Protein AF-A0A661ZH47-F1 (afdb_monomer_lite)

Sequence (192 aa):
RLIQTELVRGNHRVAEKYVDLLGSALFHKKKAKYYAPFLDDREAILNDPELGPRMKIHLKQDFFAEGMDLEINLRSLLANNPSNLPAYEYLMALLLLEKEVDKIAAALPGYLEANKGMLPSLLDESILVYKITHREEDTSEFNVSPASLKRFDAYTGILRQYRDQNEAARVLYPTYGSSFWFYLNFVSIPNL

pLDDT: mean 86.6, std 12.05, range [39.44, 97.75]

Structure (mmCIF, N/CA/C/O backbone):
data_AF-A0A661ZH47-F1
#
_entry.id   AF-A0A661ZH47-F1
#
loop_
_atom_site.group_PDB
_atom_site.id
_atom_site.type_symbol
_atom_site.label_atom_id
_atom_site.label_alt_id
_atom_site.label_comp_id
_atom_site.label_asym_id
_atom_site.label_entity_id
_atom_site.label_seq_id
_atom_site.pdbx_PDB_ins_code
_atom_site.Cartn_x
_atom_site.Cartn_y
_atom_site.Cartn_z
_atom_site.occupancy
_atom_site.B_iso_or_equiv
_atom_site.auth_seq_id
_atom_site.auth_comp_id
_atom_site.auth_asym_id
_atom_site.auth_atom_id
_atom_site.pdbx_PDB_model_num
ATOM 1 N N . ARG A 1 1 ? -4.440 3.262 30.496 1.00 67.62 1 ARG A N 1
ATOM 2 C CA . ARG A 1 1 ? -4.580 2.268 29.413 1.00 67.62 1 ARG A CA 1
ATOM 3 C C . ARG A 1 1 ? -5.695 1.271 29.721 1.00 67.62 1 ARG A C 1
ATOM 5 O O . ARG A 1 1 ? -6.616 1.252 28.936 1.00 67.62 1 ARG A O 1
ATOM 12 N N . LEU A 1 2 ? -5.718 0.588 30.877 1.00 79.56 2 LEU A N 1
ATOM 13 C CA . LEU A 1 2 ? -6.813 -0.338 31.254 1.00 79.56 2 LEU A CA 1
ATOM 14 C C . LEU A 1 2 ? -8.236 0.241 31.109 1.00 79.56 2 LEU A C 1
ATOM 16 O O . LEU A 1 2 ? -9.020 -0.335 30.372 1.00 79.56 2 LEU A O 1
ATOM 20 N N . ILE A 1 3 ? -8.543 1.413 31.693 1.00 81.25 3 ILE A N 1
ATOM 21 C CA . ILE A 1 3 ? -9.868 2.053 31.509 1.00 81.25 3 ILE A CA 1
ATOM 22 C C . ILE A 1 3 ? -10.203 2.240 30.023 1.00 81.25 3 ILE A C 1
ATOM 24 O O . ILE A 1 3 ? -11.287 1.887 29.591 1.00 81.25 3 ILE A O 1
ATOM 28 N N . GLN A 1 4 ? -9.261 2.766 29.236 1.00 79.75 4 GLN A N 1
ATOM 29 C CA . GLN A 1 4 ? -9.461 3.024 27.807 1.00 79.75 4 GLN A CA 1
ATOM 30 C C . GLN A 1 4 ? -9.761 1.730 27.041 1.00 79.75 4 GLN A C 1
ATOM 32 O O . GLN A 1 4 ? -10.653 1.714 26.206 1.00 79.75 4 GLN A O 1
ATOM 37 N N . THR A 1 5 ? -9.029 0.650 27.329 1.00 80.38 5 THR A N 1
ATOM 38 C CA . THR A 1 5 ? -9.239 -0.661 26.707 1.00 80.38 5 THR A CA 1
ATOM 39 C C . THR A 1 5 ? -10.616 -1.223 27.050 1.00 80.38 5 THR A C 1
ATOM 41 O O . THR A 1 5 ? -11.322 -1.662 26.149 1.00 80.38 5 THR A O 1
ATOM 44 N N . GLU A 1 6 ? -11.019 -1.177 28.322 1.00 82.31 6 GLU A N 1
ATOM 45 C CA . GLU A 1 6 ? -12.319 -1.701 28.760 1.00 82.31 6 GLU A CA 1
ATOM 46 C C . GLU A 1 6 ? -13.489 -0.853 28.246 1.00 82.31 6 GLU A C 1
ATOM 48 O O . GLU A 1 6 ? -14.492 -1.414 27.819 1.00 82.31 6 GLU A O 1
ATOM 53 N N . LEU A 1 7 ? -13.343 0.477 28.199 1.00 81.69 7 LEU A N 1
ATOM 54 C CA . LEU A 1 7 ? -14.316 1.367 27.556 1.00 81.69 7 LEU A CA 1
ATOM 55 C C . LEU A 1 7 ? -14.451 1.050 26.062 1.00 81.69 7 LEU A C 1
ATOM 57 O O . LEU A 1 7 ? -15.567 0.943 25.563 1.00 81.69 7 LEU A O 1
ATOM 61 N N . VAL A 1 8 ? -13.330 0.844 25.357 1.00 76.94 8 VAL A N 1
ATOM 62 C CA . VAL A 1 8 ? -13.353 0.513 23.923 1.00 76.94 8 VAL A CA 1
ATOM 63 C C . VAL A 1 8 ? -13.968 -0.867 23.660 1.00 76.94 8 VAL A C 1
ATOM 65 O O . VAL A 1 8 ? -14.664 -1.059 22.668 1.00 76.94 8 VAL A O 1
ATOM 68 N N . ARG A 1 9 ? -13.761 -1.818 24.576 1.00 73.94 9 ARG A N 1
ATOM 69 C CA . ARG A 1 9 ? -14.364 -3.160 24.542 1.00 73.94 9 ARG A CA 1
ATOM 70 C C . ARG A 1 9 ? -15.833 -3.195 24.980 1.00 73.94 9 ARG A C 1
ATOM 72 O O . ARG A 1 9 ? -16.448 -4.253 24.917 1.00 73.94 9 ARG A O 1
ATOM 79 N N . GLY A 1 10 ? -16.401 -2.080 25.448 1.00 74.56 10 GLY A N 1
ATOM 80 C CA . GLY A 1 10 ? -17.766 -2.035 25.989 1.00 74.56 10 GLY A CA 1
ATOM 81 C C . GLY A 1 10 ? -17.924 -2.702 27.363 1.00 74.56 10 GLY A C 1
ATOM 82 O O . GLY A 1 10 ? -19.040 -2.927 27.828 1.00 74.56 10 GLY A O 1
ATOM 83 N N . ASN A 1 11 ? -16.824 -2.998 28.057 1.00 81.31 11 ASN A N 1
ATOM 84 C CA . ASN A 1 11 ? -16.812 -3.590 29.393 1.00 81.31 11 ASN A CA 1
ATOM 85 C C . ASN A 1 11 ? -16.981 -2.511 30.478 1.00 81.31 11 ASN A C 1
ATOM 87 O O . ASN A 1 11 ? -16.141 -2.352 31.370 1.00 81.31 11 ASN A O 1
ATOM 91 N N . HIS A 1 12 ? -18.095 -1.775 30.423 1.00 81.44 12 HIS A N 1
ATOM 92 C CA . HIS A 1 12 ? -18.372 -0.614 31.282 1.00 81.44 12 HIS A CA 1
ATOM 93 C C . HIS A 1 12 ? -18.218 -0.921 32.779 1.00 81.44 12 HIS A C 1
ATOM 95 O O . HIS A 1 12 ? -17.581 -0.167 33.506 1.00 81.44 12 HIS A O 1
ATOM 101 N N . ARG A 1 13 ? -18.666 -2.101 33.225 1.00 81.44 13 ARG A N 1
ATOM 102 C CA . ARG A 1 13 ? -18.556 -2.539 34.629 1.00 81.44 13 ARG A CA 1
ATOM 103 C C . ARG A 1 13 ? -17.110 -2.719 35.111 1.00 81.44 13 ARG A C 1
ATOM 105 O O . ARG A 1 13 ? -16.819 -2.583 36.297 1.00 81.44 13 ARG A O 1
ATOM 112 N N . VAL A 1 14 ? -16.196 -3.097 34.218 1.00 81.69 14 VAL A N 1
ATOM 113 C CA . VAL A 1 14 ? -14.769 -3.241 34.553 1.00 81.69 14 VAL A CA 1
ATOM 114 C C . VAL A 1 14 ? -14.089 -1.873 34.499 1.00 81.69 14 VAL A C 1
ATOM 116 O O . VAL A 1 14 ? -13.291 -1.550 35.379 1.00 81.69 14 VAL A O 1
ATOM 119 N N . ALA A 1 15 ? -14.455 -1.041 33.520 1.00 84.31 15 ALA A N 1
ATOM 120 C CA . ALA A 1 15 ? -14.000 0.341 33.431 1.00 84.31 15 ALA A CA 1
ATOM 121 C C . ALA A 1 15 ? -14.381 1.158 34.681 1.00 84.31 15 ALA A C 1
ATOM 123 O O . ALA A 1 15 ? -13.520 1.850 35.221 1.00 84.31 15 ALA A O 1
ATOM 124 N N . GLU A 1 16 ? -15.612 1.015 35.181 1.00 85.94 16 GLU A N 1
ATOM 125 C CA . GLU A 1 16 ? -16.128 1.683 36.385 1.00 85.94 16 GLU A CA 1
ATOM 126 C C . GLU A 1 16 ? -15.257 1.378 37.608 1.00 85.94 16 GLU A C 1
ATOM 128 O O . GLU A 1 16 ? -14.718 2.290 38.233 1.00 85.94 16 GLU A O 1
ATOM 133 N N . LYS A 1 17 ? -14.968 0.094 37.861 1.00 85.06 17 LYS A N 1
ATOM 134 C CA . LYS A 1 17 ? -14.069 -0.322 38.951 1.00 85.06 17 LYS A CA 1
ATOM 135 C C . LYS A 1 17 ? -12.702 0.356 38.885 1.00 85.06 17 LYS A C 1
ATOM 137 O O . LYS A 1 17 ? -12.132 0.713 39.916 1.00 85.06 17 LYS A O 1
ATOM 142 N N . TYR A 1 18 ? -12.148 0.513 37.684 1.00 84.06 18 TYR A N 1
ATOM 143 C CA . TYR A 1 18 ? -10.863 1.184 37.512 1.00 84.06 18 TYR A CA 1
ATOM 144 C C . TYR A 1 18 ? -10.966 2.701 37.687 1.00 84.06 18 TYR A C 1
ATOM 146 O O . TYR A 1 18 ? -10.035 3.301 38.229 1.00 84.06 18 TYR A O 1
ATOM 154 N N . VAL A 1 19 ? -12.066 3.321 37.254 1.00 84.88 19 VAL A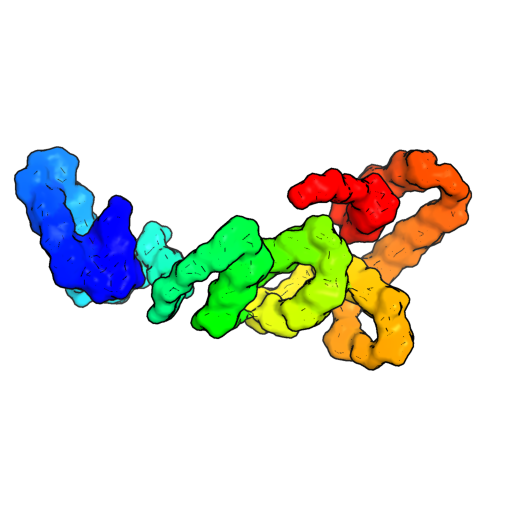 N 1
ATOM 155 C CA . VAL A 1 19 ? -12.338 4.748 37.477 1.00 84.88 19 VAL A CA 1
ATOM 156 C C . VAL A 1 19 ? -12.455 5.041 38.973 1.00 84.88 19 VAL A C 1
ATOM 158 O O . VAL A 1 19 ? -11.782 5.956 39.451 1.00 84.88 19 VAL A O 1
ATOM 161 N N . ASP A 1 20 ? -13.183 4.219 39.725 1.00 85.62 20 ASP A N 1
ATOM 162 C CA . ASP A 1 20 ? -13.343 4.357 41.178 1.00 85.62 20 ASP A CA 1
ATOM 163 C C . ASP A 1 20 ? -12.019 4.176 41.927 1.00 85.62 20 ASP A C 1
ATOM 165 O O . ASP A 1 20 ? -11.639 4.987 42.784 1.00 85.62 20 ASP A O 1
ATOM 169 N N . LEU A 1 21 ? -11.246 3.153 41.552 1.00 84.31 21 LEU A N 1
ATOM 170 C CA . LEU A 1 21 ? -9.921 2.914 42.120 1.00 84.31 21 LEU A CA 1
ATOM 171 C C . LEU A 1 21 ? -8.977 4.102 41.857 1.00 84.31 21 LEU A C 1
ATOM 173 O O . LEU A 1 21 ? -8.247 4.535 42.747 1.00 84.31 21 LEU A O 1
ATOM 177 N N . LEU A 1 22 ? -9.017 4.691 40.660 1.00 79.88 22 LEU A N 1
ATOM 178 C CA . LEU A 1 22 ? -8.224 5.880 40.329 1.00 79.88 22 LEU A CA 1
ATOM 179 C C . LEU A 1 22 ? -8.756 7.160 40.992 1.00 79.88 22 LEU A C 1
ATOM 181 O O . LEU A 1 22 ? -7.973 8.075 41.256 1.00 79.88 22 LEU A O 1
ATOM 185 N N . GLY A 1 23 ? -10.055 7.231 41.284 1.00 77.56 23 GLY A N 1
ATOM 186 C CA . GLY A 1 23 ? -10.692 8.332 42.008 1.00 77.56 23 GLY A CA 1
ATOM 187 C C . GLY A 1 23 ? -10.324 8.367 43.494 1.00 77.56 23 GLY A C 1
ATOM 188 O O . GLY A 1 23 ? -10.191 9.448 44.076 1.00 77.56 23 GLY A O 1
ATOM 189 N N . SER A 1 24 ? -10.088 7.199 44.096 1.00 79.12 24 SER A N 1
ATOM 190 C CA . SER A 1 24 ? -9.615 7.081 45.484 1.00 79.12 24 SER A CA 1
ATOM 191 C C . SER A 1 24 ? -8.119 7.395 45.649 1.00 79.12 24 SER A C 1
ATOM 193 O O . SER A 1 24 ? -7.694 7.829 46.720 1.00 79.12 24 SER A O 1
ATOM 195 N N . ALA A 1 25 ? -7.319 7.293 44.581 1.00 79.12 25 ALA A N 1
ATOM 196 C CA . ALA A 1 25 ? -5.901 7.650 44.590 1.00 79.12 25 ALA A CA 1
ATOM 197 C C . ALA A 1 25 ? -5.666 9.173 44.452 1.00 79.12 25 ALA A C 1
ATOM 199 O O . ALA A 1 25 ? -6.057 9.804 43.466 1.00 79.12 25 ALA A O 1
ATOM 200 N N . LEU A 1 26 ? -4.948 9.772 45.414 1.00 70.69 26 LEU A N 1
ATOM 201 C CA . LEU A 1 26 ? -4.679 11.222 45.511 1.00 70.69 26 LEU A CA 1
ATOM 202 C C . LEU A 1 26 ? -4.157 11.864 44.211 1.00 70.69 26 LEU A C 1
ATOM 204 O O . LEU A 1 26 ? -4.587 12.960 43.855 1.00 70.69 26 LEU A O 1
ATOM 208 N N . PHE A 1 27 ? -3.286 11.173 43.472 1.00 75.19 27 PHE A N 1
ATOM 209 C CA . PHE A 1 27 ? -2.617 11.708 42.278 1.00 75.19 27 PHE A CA 1
ATOM 210 C C . PHE A 1 27 ? -3.348 11.424 40.955 1.00 75.19 27 PHE A C 1
ATOM 212 O O . PHE A 1 27 ? -2.911 11.878 39.895 1.00 75.19 27 PHE A O 1
ATOM 219 N N . HIS A 1 28 ? -4.462 10.686 40.979 1.00 74.25 28 HIS A N 1
ATOM 220 C CA . HIS A 1 28 ? -5.129 10.211 39.761 1.00 74.25 28 HIS A CA 1
ATOM 221 C C . HIS A 1 28 ? -6.584 10.660 39.601 1.00 74.25 28 HIS A C 1
ATOM 223 O O . HIS A 1 28 ? -7.192 10.403 38.559 1.00 74.25 28 HIS A O 1
ATOM 229 N N . LYS A 1 29 ? -7.092 11.466 40.540 1.00 80.50 29 LYS A N 1
ATOM 230 C CA . LYS A 1 29 ? -8.439 12.060 40.498 1.00 80.50 29 LYS A CA 1
ATOM 231 C C . LYS A 1 29 ? -8.766 12.778 39.187 1.00 80.50 29 LYS A C 1
ATOM 233 O O . LYS A 1 29 ? -9.894 12.698 38.716 1.00 80.50 29 LYS A O 1
ATOM 238 N N . LYS A 1 30 ? -7.790 13.459 38.569 1.00 82.31 30 LYS A N 1
ATOM 239 C CA . LYS A 1 30 ? -7.982 14.130 37.267 1.00 82.31 30 LYS A CA 1
ATOM 240 C C . LYS A 1 30 ? -8.285 13.136 36.141 1.00 82.31 30 LYS A C 1
ATOM 242 O O . LYS A 1 30 ? -9.167 13.397 35.335 1.00 82.31 30 LYS A O 1
ATOM 247 N N . LYS A 1 31 ? -7.589 11.993 36.110 1.00 80.56 31 LYS A N 1
ATOM 248 C CA . LYS A 1 31 ? -7.838 10.935 35.120 1.00 80.56 31 LYS A CA 1
ATOM 249 C C . LYS A 1 31 ? -9.181 10.258 35.370 1.00 80.56 31 LYS A C 1
ATOM 251 O O . LYS A 1 31 ? -9.924 10.072 34.421 1.00 80.56 31 LYS A O 1
ATOM 256 N N . ALA A 1 32 ? -9.520 9.957 36.625 1.00 82.62 32 ALA A N 1
ATOM 257 C CA . ALA A 1 32 ? -10.830 9.397 36.962 1.00 82.62 32 ALA A CA 1
ATOM 258 C C . ALA A 1 32 ? -11.977 10.321 36.514 1.00 82.62 32 ALA A C 1
ATOM 260 O O . ALA A 1 32 ? -12.885 9.875 35.823 1.00 82.62 32 ALA A O 1
ATOM 261 N N . LYS A 1 33 ? -11.876 11.628 36.798 1.00 84.19 33 LYS A N 1
ATOM 262 C CA . LYS A 1 33 ? -12.860 12.626 36.342 1.00 84.19 33 LYS A CA 1
ATOM 263 C C . LYS A 1 33 ? -12.979 12.726 34.823 1.00 84.19 33 LYS A C 1
ATOM 265 O O . LYS A 1 33 ? -14.066 12.990 34.335 1.00 84.19 33 LYS A O 1
ATOM 270 N N . TYR A 1 34 ? -11.878 12.543 34.099 1.00 86.19 34 TYR A N 1
ATOM 271 C CA . TYR A 1 34 ? -11.890 12.560 32.639 1.00 86.19 34 TYR A CA 1
ATOM 272 C C . TYR A 1 34 ? -12.626 11.349 32.051 1.00 86.19 34 TYR A C 1
ATOM 274 O O . TYR A 1 34 ? -13.375 11.519 31.102 1.00 86.19 34 TYR A O 1
ATOM 282 N N . TYR A 1 35 ? -12.455 10.149 32.622 1.00 85.56 35 TYR A N 1
ATOM 283 C CA . TYR A 1 35 ? -13.088 8.931 32.096 1.00 85.56 35 TYR A CA 1
ATOM 284 C C . TYR A 1 35 ? -14.498 8.655 32.635 1.00 85.56 35 TYR A C 1
ATOM 286 O O . TYR A 1 35 ? -15.218 7.875 32.024 1.00 85.56 35 TYR A O 1
ATOM 294 N N . ALA A 1 36 ? -14.901 9.264 33.753 1.00 84.50 36 ALA A N 1
ATOM 295 C CA . ALA A 1 36 ? -16.212 9.028 34.360 1.00 84.50 36 ALA A CA 1
ATOM 296 C C . ALA A 1 36 ? -17.408 9.277 33.412 1.00 84.50 36 ALA A C 1
ATOM 298 O O . ALA A 1 36 ? -18.284 8.420 33.371 1.00 84.50 36 ALA A O 1
ATOM 299 N N . PRO A 1 37 ? -17.445 10.353 32.593 1.00 85.69 37 PRO A N 1
ATOM 300 C CA . PRO A 1 37 ? -18.554 10.581 31.659 1.00 85.69 37 PRO A CA 1
ATOM 301 C C . PRO A 1 37 ? -18.711 9.467 30.617 1.00 85.69 37 PRO A C 1
ATOM 303 O O . PRO A 1 37 ? -19.808 9.201 30.148 1.00 85.69 37 PRO A O 1
ATOM 306 N N . PHE A 1 38 ? -17.618 8.786 30.272 1.00 86.06 38 PHE A N 1
ATOM 307 C CA . PHE A 1 38 ? -17.610 7.726 29.266 1.00 86.06 38 PHE A CA 1
ATOM 308 C C . PHE A 1 38 ? -18.198 6.401 29.764 1.00 86.06 38 PHE A C 1
ATOM 310 O O . PHE A 1 38 ? -18.432 5.502 28.961 1.00 86.06 38 PHE A O 1
ATOM 317 N N . LEU A 1 39 ? -18.400 6.239 31.075 1.00 83.00 39 LEU A N 1
ATOM 318 C CA . LEU A 1 39 ? -18.967 5.006 31.626 1.00 83.00 39 LEU A CA 1
ATOM 319 C C . LEU A 1 39 ? -20.418 4.810 31.185 1.00 83.00 39 LEU A C 1
ATOM 321 O O . LEU A 1 39 ? -20.782 3.686 30.844 1.00 83.00 39 LEU A O 1
ATOM 325 N N . ASP A 1 40 ? -21.174 5.905 31.109 1.00 81.44 40 ASP A N 1
ATOM 326 C CA . ASP A 1 40 ? -22.615 5.895 30.844 1.00 81.44 40 ASP A CA 1
ATOM 327 C C . ASP A 1 40 ? -22.984 6.500 29.481 1.00 81.44 40 ASP A C 1
ATOM 329 O O . ASP A 1 40 ? -24.092 6.287 28.989 1.00 81.44 40 ASP A O 1
ATOM 333 N N . ASP A 1 41 ? -22.061 7.232 28.846 1.00 82.12 41 ASP A N 1
ATOM 334 C CA . ASP A 1 41 ? -22.302 7.930 27.585 1.00 82.12 41 ASP A CA 1
ATOM 335 C C . ASP A 1 41 ? -21.359 7.452 26.469 1.00 82.12 41 ASP A C 1
ATOM 337 O O . ASP A 1 41 ? -20.180 7.815 26.371 1.00 82.12 41 ASP A O 1
ATOM 341 N N . ARG A 1 42 ? -21.917 6.632 25.573 1.00 76.94 42 ARG A N 1
ATOM 342 C CA . ARG A 1 42 ? -21.218 6.139 24.381 1.00 76.94 42 ARG A CA 1
ATOM 343 C C . ARG A 1 42 ? -20.973 7.239 23.347 1.00 76.94 42 ARG A C 1
ATOM 345 O O . ARG A 1 42 ? -19.996 7.160 22.602 1.00 76.94 42 ARG A O 1
ATOM 352 N N . GLU A 1 43 ? -21.834 8.246 23.283 1.00 81.50 43 GLU A N 1
ATOM 353 C CA . GLU A 1 43 ? -21.686 9.376 22.369 1.00 81.50 43 GLU A CA 1
ATOM 354 C C . GLU A 1 43 ? -20.515 10.266 22.806 1.00 81.50 43 GLU A C 1
ATOM 356 O O . GLU A 1 43 ? -19.698 10.671 21.975 1.00 81.50 43 GLU A O 1
ATOM 361 N N . ALA A 1 44 ? -20.335 10.449 24.117 1.00 83.12 44 ALA A N 1
ATOM 362 C CA . ALA A 1 44 ? -19.156 11.107 24.676 1.00 83.12 44 ALA A CA 1
ATOM 363 C C . ALA A 1 44 ? -17.844 10.387 24.308 1.00 83.12 44 ALA A C 1
ATOM 365 O O . ALA A 1 44 ? -16.861 11.053 23.990 1.00 83.12 44 ALA A O 1
ATOM 366 N N . ILE A 1 45 ? -17.823 9.044 24.277 1.00 82.69 45 ILE A N 1
ATOM 367 C CA . ILE A 1 45 ? -16.649 8.276 23.813 1.00 82.69 45 ILE A CA 1
ATOM 368 C C . ILE A 1 45 ? -16.378 8.526 22.327 1.00 82.69 45 ILE A C 1
ATOM 370 O O . ILE A 1 45 ? -15.229 8.708 21.931 1.00 82.69 45 ILE A O 1
ATOM 374 N N . LEU A 1 46 ? -17.416 8.503 21.486 1.00 81.62 46 LEU A N 1
ATOM 375 C CA . LEU A 1 46 ? -17.267 8.666 20.035 1.00 81.62 46 LEU A CA 1
ATOM 376 C C . LEU A 1 46 ? -16.747 10.054 19.644 1.00 81.62 46 LEU A C 1
ATOM 378 O O . LEU A 1 46 ? -16.035 10.169 18.643 1.00 81.62 46 LEU A O 1
ATOM 382 N N . ASN A 1 47 ? -17.087 11.071 20.436 1.00 84.06 47 ASN A N 1
ATOM 383 C CA . ASN A 1 47 ? -16.646 12.451 20.254 1.00 84.06 47 ASN A CA 1
ATOM 384 C C . ASN A 1 47 ? -15.290 12.753 20.915 1.00 84.06 47 ASN A C 1
ATOM 386 O O . ASN A 1 47 ? -14.725 13.824 20.689 1.00 84.06 47 ASN A O 1
ATOM 390 N N . ASP A 1 48 ? -14.746 11.826 21.708 1.00 87.50 48 ASP A N 1
ATOM 391 C CA . ASP A 1 48 ? -13.440 11.996 22.332 1.00 87.50 48 ASP A CA 1
ATOM 392 C C . ASP A 1 48 ? -12.305 11.858 21.293 1.00 87.50 48 ASP A C 1
ATOM 394 O O . ASP A 1 48 ? -12.275 10.886 20.529 1.00 87.50 48 ASP A O 1
ATOM 398 N N . 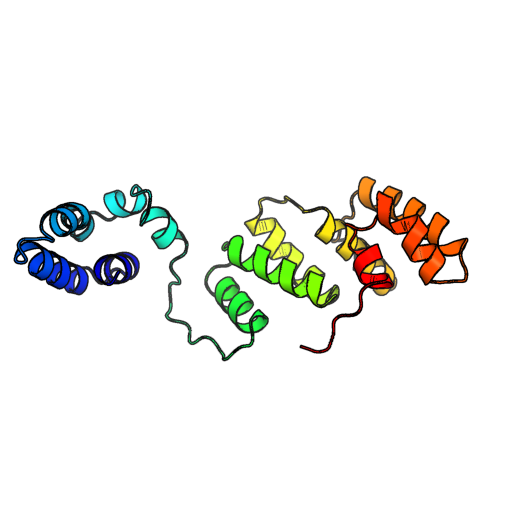PRO A 1 49 ? -11.335 12.791 21.259 1.00 83.38 49 PRO A N 1
ATOM 399 C CA . PRO A 1 49 ? -10.262 12.782 20.266 1.00 83.38 49 PRO A CA 1
ATOM 400 C C . PRO A 1 49 ? -9.304 11.586 20.389 1.00 83.38 49 PRO A C 1
ATOM 402 O O . PRO A 1 49 ? -8.644 11.244 19.408 1.00 83.38 49 PRO A O 1
ATOM 405 N N . GLU A 1 50 ? -9.206 10.939 21.557 1.00 82.00 50 GLU A N 1
ATOM 406 C CA . GLU A 1 50 ? -8.343 9.771 21.762 1.00 82.00 50 GLU A CA 1
ATOM 407 C C . GLU A 1 50 ? -9.115 8.447 21.624 1.00 82.00 50 GLU A C 1
ATOM 409 O O . GLU A 1 50 ? -8.625 7.501 21.000 1.00 82.00 50 GLU A O 1
ATOM 414 N N . LEU A 1 51 ? -10.309 8.354 22.216 1.00 81.12 51 LEU A N 1
ATOM 415 C CA . LEU A 1 51 ? -11.101 7.124 22.284 1.00 81.12 51 LEU A CA 1
ATOM 416 C C . LEU A 1 51 ? -12.025 6.930 21.081 1.00 81.12 51 LEU A C 1
ATOM 418 O O . LEU A 1 51 ? -12.215 5.790 20.650 1.00 81.12 51 LEU A O 1
ATOM 422 N N . GLY A 1 52 ? -12.549 8.008 20.499 1.00 82.56 52 GLY A N 1
ATOM 423 C CA . GLY A 1 52 ? -13.452 7.958 19.350 1.00 82.56 52 GLY A CA 1
ATOM 424 C C . GLY A 1 52 ? -12.854 7.219 18.148 1.00 82.56 52 GLY A C 1
ATOM 425 O O . GLY A 1 52 ? -13.486 6.286 17.638 1.00 82.56 52 GLY A O 1
ATOM 426 N N . PRO A 1 53 ? -11.613 7.533 17.720 1.00 79.44 53 PRO A N 1
ATOM 427 C CA . PRO A 1 53 ? -10.930 6.775 16.673 1.00 79.44 53 PRO A CA 1
ATOM 428 C C . PRO A 1 53 ? -10.757 5.290 17.021 1.00 79.44 53 PRO A C 1
ATOM 430 O O . PRO A 1 53 ? -10.944 4.430 16.163 1.00 79.44 53 PRO A O 1
ATOM 433 N N . ARG A 1 54 ? -10.466 4.962 18.287 1.00 77.62 54 ARG A N 1
ATOM 434 C CA . ARG A 1 54 ? -10.263 3.573 18.738 1.00 77.62 54 ARG A CA 1
ATOM 435 C C . ARG A 1 54 ? -11.558 2.765 18.738 1.00 77.62 54 ARG A C 1
ATOM 437 O O . ARG A 1 54 ? -11.520 1.588 18.398 1.00 77.62 54 ARG A O 1
ATOM 444 N N . MET A 1 55 ? -12.697 3.392 19.039 1.00 73.00 55 MET A N 1
ATOM 445 C CA . MET A 1 55 ? -14.011 2.749 18.923 1.00 73.00 55 MET A CA 1
ATOM 446 C C . MET A 1 55 ? -14.365 2.372 17.488 1.00 73.00 55 MET A C 1
ATOM 448 O O . MET A 1 55 ? -14.996 1.343 17.266 1.00 73.00 55 MET A O 1
ATOM 452 N N . LYS A 1 56 ? -13.956 3.185 16.508 1.00 68.06 56 LYS A N 1
ATOM 453 C CA . LYS A 1 56 ? -14.226 2.922 15.085 1.00 68.06 56 LYS A CA 1
ATOM 454 C C . LYS A 1 56 ? -13.376 1.782 14.518 1.00 68.06 56 LYS A C 1
ATOM 456 O O . LYS A 1 56 ? -13.777 1.158 13.543 1.00 68.06 56 LYS A O 1
ATOM 461 N N . ILE A 1 57 ? -12.227 1.510 15.136 1.00 64.38 57 ILE A N 1
ATOM 462 C CA . ILE A 1 57 ? -11.278 0.463 14.726 1.00 64.38 57 ILE A CA 1
ATOM 463 C C . ILE A 1 57 ? -11.481 -0.824 15.553 1.00 64.38 57 ILE A C 1
ATOM 465 O O . ILE A 1 57 ? -10.866 -1.849 15.272 1.00 64.38 57 ILE A O 1
ATOM 469 N N . HIS A 1 58 ? -12.354 -0.804 16.570 1.00 63.38 58 HIS A N 1
ATOM 470 C CA . HIS A 1 58 ? -12.561 -1.949 17.451 1.00 63.38 58 HIS A CA 1
ATOM 471 C C . HIS A 1 58 ? -13.070 -3.177 16.681 1.00 63.38 58 HIS A C 1
ATOM 473 O O . HIS A 1 58 ? -14.114 -3.146 16.026 1.00 63.38 58 HIS A O 1
ATOM 479 N N . LEU A 1 59 ? -12.314 -4.270 16.781 1.00 57.09 59 LEU A N 1
ATOM 480 C CA . LEU A 1 59 ? -12.683 -5.571 16.238 1.00 57.09 59 LEU A CA 1
ATOM 481 C C . LEU A 1 59 ? -13.834 -6.143 17.062 1.00 57.09 59 LEU A C 1
ATOM 483 O O . LEU A 1 59 ? -13.746 -6.216 18.283 1.00 57.09 59 LEU A O 1
ATOM 487 N N . LYS A 1 60 ? -14.907 -6.572 16.390 1.00 56.81 60 LYS A N 1
ATOM 488 C CA . LYS A 1 60 ? -16.090 -7.158 17.045 1.00 56.81 60 LYS A CA 1
ATOM 489 C C . LYS A 1 60 ? -15.804 -8.499 17.732 1.00 56.81 60 LYS A C 1
ATOM 491 O O . LYS A 1 60 ? -16.642 -8.966 18.497 1.00 56.81 60 LYS A O 1
ATOM 496 N N . GLN A 1 61 ? -14.663 -9.121 17.443 1.00 52.97 61 GLN A N 1
ATOM 497 C CA . GLN A 1 61 ? -14.223 -10.378 18.037 1.00 52.97 61 GLN A CA 1
ATOM 498 C C . GLN A 1 61 ? -12.744 -10.278 18.409 1.00 52.97 61 GLN A C 1
ATOM 500 O O . GLN A 1 61 ? -11.949 -9.700 17.664 1.00 52.97 61 GLN A O 1
ATOM 505 N N . ASP A 1 62 ? -12.387 -10.840 19.566 1.00 52.62 62 ASP A N 1
ATOM 506 C CA . ASP A 1 62 ? -10.989 -11.059 19.922 1.00 52.62 62 ASP A CA 1
ATOM 507 C C . ASP A 1 62 ? -10.393 -12.041 18.900 1.00 52.62 62 ASP A C 1
ATOM 509 O O . ASP A 1 62 ? -10.862 -13.170 18.761 1.00 52.62 62 ASP A O 1
ATOM 513 N N . PHE A 1 63 ? -9.376 -11.598 18.162 1.00 55.03 63 PHE A N 1
ATOM 514 C CA . PHE A 1 63 ? -8.618 -12.446 17.248 1.00 55.03 63 PHE A CA 1
ATOM 515 C C . PHE A 1 63 ? -7.295 -12.826 17.910 1.00 55.03 63 PHE A C 1
ATOM 517 O O . PHE A 1 63 ? -6.590 -11.970 18.453 1.00 55.03 63 PHE A O 1
ATOM 524 N N . PHE A 1 64 ? -6.953 -14.111 17.872 1.00 55.19 64 PHE A N 1
ATOM 525 C CA . PHE A 1 64 ? -5.600 -14.544 18.189 1.00 55.19 64 PHE A CA 1
ATOM 526 C C . PHE A 1 64 ? -4.738 -14.221 16.981 1.00 55.19 64 PHE A C 1
ATOM 528 O O . PHE A 1 64 ? -4.970 -14.790 15.924 1.00 55.19 64 PHE A O 1
ATOM 535 N N . ALA A 1 65 ? -3.765 -13.320 17.133 1.00 55.06 65 ALA A N 1
ATOM 536 C CA . ALA A 1 65 ? -2.771 -13.129 16.087 1.00 55.06 65 ALA A CA 1
ATOM 537 C C . ALA A 1 65 ? -2.127 -14.492 15.786 1.00 55.06 65 ALA A C 1
ATOM 539 O O . ALA A 1 65 ? -1.532 -15.101 16.682 1.00 55.06 65 ALA A O 1
ATOM 540 N N . GLU A 1 66 ? -2.299 -14.994 14.564 1.00 51.91 66 GLU A N 1
ATOM 541 C CA . GLU A 1 66 ? -1.705 -16.255 14.129 1.00 51.91 66 GLU A CA 1
ATOM 542 C C . GLU A 1 66 ? -0.201 -16.026 13.931 1.00 51.91 66 GLU A C 1
ATOM 544 O O . GLU A 1 66 ? 0.283 -15.717 12.847 1.00 51.91 66 GLU A O 1
ATOM 549 N N . GLY A 1 67 ? 0.560 -16.099 15.026 1.00 54.34 67 GLY A N 1
ATOM 550 C CA . GLY A 1 67 ? 2.015 -15.957 15.008 1.00 54.34 67 GLY A CA 1
ATOM 551 C C . GLY A 1 67 ? 2.524 -14.636 14.405 1.00 54.34 67 GLY A C 1
ATOM 552 O O . GLY A 1 67 ? 1.874 -13.593 14.486 1.00 54.34 67 GLY A O 1
ATOM 553 N N . MET A 1 68 ? 3.736 -14.687 13.839 1.00 62.62 68 MET A N 1
ATOM 554 C CA . MET A 1 68 ? 4.416 -13.553 13.191 1.00 62.62 68 MET A CA 1
ATOM 555 C C . MET A 1 68 ? 3.975 -13.325 11.732 1.00 62.62 68 MET A C 1
ATOM 557 O O . MET A 1 68 ? 4.559 -12.469 11.070 1.00 62.62 68 MET A O 1
ATOM 561 N N . ASP A 1 69 ? 2.975 -14.054 11.218 1.00 82.56 69 ASP A N 1
ATOM 562 C CA . ASP A 1 69 ? 2.522 -13.881 9.833 1.00 82.56 69 ASP A CA 1
ATOM 563 C C . ASP A 1 69 ? 1.636 -12.634 9.717 1.00 82.56 69 ASP A C 1
ATOM 565 O O . ASP A 1 69 ? 0.451 -12.606 10.069 1.00 82.56 69 ASP A O 1
ATOM 569 N N . LEU A 1 70 ? 2.257 -11.544 9.277 1.00 86.75 70 LEU A N 1
ATOM 570 C CA . LEU A 1 70 ? 1.605 -10.251 9.160 1.00 86.75 70 LEU A CA 1
ATOM 571 C C . LEU A 1 70 ? 0.480 -10.264 8.113 1.00 86.75 70 LEU A C 1
ATOM 573 O O . LEU A 1 70 ? -0.538 -9.603 8.331 1.00 86.75 70 LEU A O 1
ATOM 577 N N . GLU A 1 71 ? 0.619 -11.021 7.021 1.00 91.06 71 GLU A N 1
ATOM 578 C CA . GLU A 1 71 ? -0.396 -11.089 5.966 1.00 91.06 71 GLU A CA 1
ATOM 579 C C . GLU A 1 71 ? -1.682 -11.734 6.500 1.00 91.06 71 GLU A C 1
ATOM 581 O O . GLU A 1 71 ? -2.767 -11.158 6.363 1.00 91.06 71 GLU A O 1
ATOM 586 N N . ILE A 1 72 ? -1.566 -12.884 7.174 1.00 89.12 72 ILE A N 1
ATOM 587 C CA . ILE A 1 72 ? -2.708 -13.598 7.772 1.00 89.12 72 ILE A CA 1
ATOM 588 C C . ILE A 1 72 ? -3.441 -12.705 8.776 1.00 89.12 72 ILE A C 1
ATOM 590 O O . ILE A 1 72 ? -4.676 -12.606 8.760 1.00 89.12 72 ILE A O 1
ATOM 594 N N . ASN A 1 73 ? -2.685 -12.009 9.626 1.00 87.50 73 ASN A N 1
ATOM 595 C CA . ASN A 1 73 ? -3.245 -11.095 10.613 1.00 87.50 73 ASN A CA 1
ATOM 596 C C . ASN A 1 73 ? -4.032 -9.956 9.939 1.00 87.50 73 ASN A C 1
ATOM 598 O O . ASN A 1 73 ? -5.172 -9.688 10.320 1.00 87.50 73 ASN A O 1
ATOM 602 N N . LEU A 1 74 ? -3.477 -9.321 8.901 1.00 92.25 74 LEU A N 1
ATOM 603 C CA . LEU A 1 74 ? -4.145 -8.243 8.160 1.00 92.25 74 LEU A CA 1
ATOM 604 C C . LEU A 1 74 ? -5.406 -8.733 7.437 1.00 92.25 74 LEU A C 1
ATOM 606 O O . LEU A 1 74 ? -6.449 -8.082 7.511 1.00 92.25 74 LEU A O 1
ATOM 610 N N . ARG A 1 75 ? -5.358 -9.909 6.802 1.00 93.25 75 ARG A N 1
ATOM 611 C CA . ARG A 1 75 ? -6.535 -10.520 6.162 1.00 93.25 75 ARG A CA 1
ATOM 612 C C . ARG A 1 75 ? -7.634 -10.838 7.171 1.00 93.25 75 ARG A C 1
ATOM 614 O O . ARG A 1 75 ? -8.807 -10.609 6.885 1.00 93.25 75 ARG A O 1
ATOM 621 N N . SER A 1 76 ? -7.268 -11.276 8.371 1.00 88.88 76 SER A N 1
ATOM 622 C CA . SER A 1 76 ? -8.221 -11.535 9.456 1.00 88.88 76 SER A CA 1
ATOM 623 C C . SER A 1 76 ? -8.887 -10.252 9.967 1.00 88.88 76 SER A C 1
ATOM 625 O O . SER A 1 76 ? -10.087 -10.248 10.256 1.00 88.88 76 SER A O 1
ATOM 627 N N . LEU A 1 77 ? -8.155 -9.130 10.021 1.00 88.25 77 LEU A N 1
ATOM 628 C CA . LEU A 1 77 ? -8.743 -7.816 10.317 1.00 88.25 77 LEU A CA 1
ATOM 629 C C . LEU A 1 77 ? -9.774 -7.413 9.257 1.00 88.25 77 LEU A C 1
ATOM 631 O O . LEU A 1 77 ? -10.843 -6.913 9.607 1.00 88.25 77 LEU A O 1
ATOM 635 N N . LEU A 1 78 ? -9.467 -7.650 7.982 1.00 93.25 78 LEU A N 1
ATOM 636 C CA . LEU A 1 78 ? -10.341 -7.313 6.857 1.00 93.25 78 LEU A CA 1
ATOM 637 C C . LEU A 1 78 ? -11.574 -8.216 6.779 1.00 93.25 78 LEU A C 1
ATOM 639 O O . LEU A 1 78 ? -12.665 -7.722 6.514 1.00 93.25 78 LEU A O 1
ATOM 643 N N . ALA A 1 79 ? -11.442 -9.506 7.092 1.00 90.94 79 ALA A N 1
ATOM 644 C CA . ALA A 1 79 ? -12.580 -10.421 7.180 1.00 90.94 79 ALA A CA 1
ATOM 645 C C . ALA A 1 79 ? -13.595 -9.976 8.251 1.00 90.94 79 ALA A C 1
ATOM 647 O O . ALA A 1 79 ? -14.804 -10.088 8.058 1.00 90.94 79 ALA A O 1
ATOM 648 N N . ASN A 1 80 ? -13.110 -9.424 9.369 1.00 87.44 80 ASN A N 1
ATOM 649 C CA . ASN A 1 80 ? -13.954 -8.913 10.452 1.00 87.44 80 ASN A CA 1
ATOM 650 C C . ASN A 1 80 ? -14.486 -7.493 10.202 1.00 87.44 80 ASN A C 1
ATOM 652 O O . ASN A 1 80 ? -15.573 -7.142 10.670 1.00 87.44 80 ASN A O 1
ATOM 656 N N . ASN A 1 81 ? -13.711 -6.657 9.510 1.00 88.81 81 ASN A N 1
ATOM 657 C CA . ASN A 1 81 ? -14.076 -5.288 9.172 1.00 88.81 81 ASN A CA 1
ATOM 658 C C . ASN A 1 81 ? -13.595 -4.937 7.752 1.00 88.81 81 ASN A C 1
ATOM 660 O O . ASN A 1 81 ? -12.521 -4.346 7.601 1.00 88.81 81 ASN A O 1
ATOM 664 N N . PRO A 1 82 ? -14.405 -5.234 6.717 1.00 92.38 82 PRO A N 1
ATOM 665 C CA . PRO A 1 82 ? -14.045 -4.964 5.326 1.00 92.38 82 PRO A CA 1
ATOM 666 C C . PRO A 1 82 ? -13.863 -3.478 4.998 1.00 92.38 82 PRO A C 1
ATOM 668 O O . PRO A 1 82 ? -13.310 -3.154 3.961 1.00 92.38 82 PRO A O 1
ATOM 671 N N . SER A 1 83 ? -14.296 -2.553 5.860 1.00 91.75 83 SER A N 1
ATOM 672 C CA . SER A 1 83 ? -14.099 -1.109 5.661 1.00 91.75 83 SER A CA 1
ATOM 673 C C . SER A 1 83 ? -12.841 -0.570 6.358 1.00 91.75 83 SER A C 1
ATOM 675 O O . SER A 1 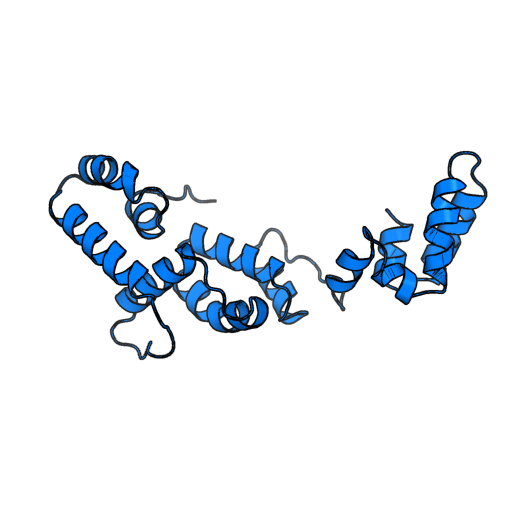83 ? -12.646 0.644 6.435 1.00 91.75 83 SER A O 1
ATOM 677 N N . ASN A 1 84 ? -11.992 -1.445 6.909 1.00 92.25 84 ASN A N 1
ATOM 678 C CA . ASN A 1 84 ? -10.772 -1.062 7.616 1.00 92.25 84 ASN A CA 1
ATOM 679 C C . ASN A 1 84 ? -9.660 -0.653 6.636 1.00 92.25 84 ASN A C 1
ATOM 681 O O . ASN A 1 84 ? -8.774 -1.443 6.309 1.00 92.25 84 ASN A O 1
ATOM 685 N N . LEU A 1 85 ? -9.704 0.605 6.190 1.00 94.31 85 LEU A N 1
ATOM 686 C CA . LEU A 1 85 ? -8.714 1.166 5.271 1.00 94.31 85 LEU A CA 1
ATOM 687 C C . LEU A 1 85 ? -7.261 1.016 5.770 1.00 94.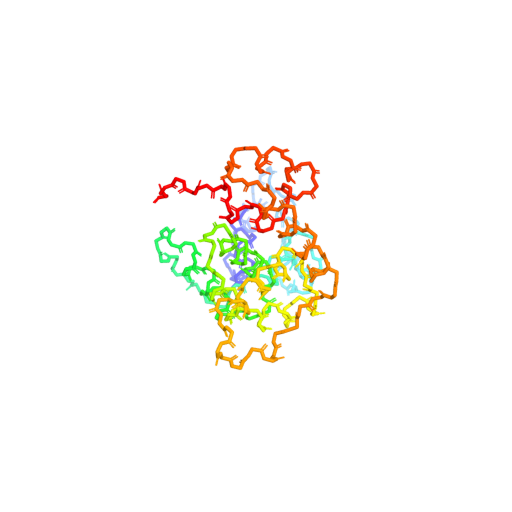31 85 LEU A C 1
ATOM 689 O O . LEU A 1 85 ? -6.442 0.555 4.982 1.00 94.31 85 LEU A O 1
ATOM 693 N N . PRO A 1 86 ? -6.917 1.281 7.047 1.00 94.44 86 PRO A N 1
ATOM 694 C CA . PRO A 1 86 ? -5.561 1.031 7.534 1.00 94.44 86 PRO A CA 1
ATOM 695 C C . PRO A 1 86 ? -5.078 -0.410 7.318 1.00 94.44 86 PRO A C 1
ATOM 697 O O . PRO A 1 86 ? -3.950 -0.617 6.880 1.00 94.44 86 PRO A O 1
ATOM 700 N N . ALA A 1 87 ? -5.916 -1.421 7.582 1.00 93.81 87 ALA A N 1
ATOM 701 C CA . ALA A 1 87 ? -5.532 -2.818 7.351 1.00 93.81 87 ALA A CA 1
ATOM 702 C C . ALA A 1 87 ? -5.263 -3.096 5.863 1.00 93.81 87 ALA A C 1
ATOM 704 O O . ALA A 1 87 ? -4.310 -3.795 5.525 1.00 93.81 87 ALA A O 1
ATOM 705 N N . TYR A 1 88 ? -6.055 -2.491 4.980 1.00 97.50 88 TYR A N 1
ATOM 706 C CA . TYR A 1 88 ? -5.831 -2.524 3.541 1.00 97.50 88 TYR A CA 1
ATOM 707 C C . TYR A 1 88 ? -4.535 -1.821 3.121 1.00 97.50 88 TYR A C 1
ATOM 709 O O . TYR A 1 88 ? -3.783 -2.379 2.332 1.00 97.50 88 TYR A O 1
ATOM 717 N N . GLU A 1 89 ? -4.240 -0.631 3.647 1.00 96.31 89 GLU A N 1
ATOM 718 C CA . GLU A 1 89 ? -3.006 0.110 3.345 1.00 96.31 89 GLU A CA 1
ATOM 719 C C . GLU A 1 89 ? -1.759 -0.679 3.757 1.00 96.31 89 GLU A C 1
ATOM 721 O O . GLU A 1 89 ? -0.813 -0.784 2.975 1.00 96.31 89 GLU A O 1
ATOM 726 N N . TYR A 1 90 ? -1.774 -1.291 4.946 1.00 96.12 90 TYR A N 1
ATOM 727 C CA . TYR A 1 90 ? -0.685 -2.158 5.396 1.00 96.12 90 TYR A CA 1
ATOM 728 C C . TYR A 1 90 ? -0.569 -3.434 4.560 1.00 96.12 90 TYR A C 1
ATOM 730 O O . TYR A 1 90 ? 0.548 -3.816 4.218 1.00 96.12 90 TYR A O 1
ATOM 738 N N . LEU A 1 91 ? -1.690 -4.068 4.195 1.00 97.31 91 LEU A N 1
ATOM 739 C CA . LEU A 1 91 ? -1.676 -5.260 3.342 1.00 97.31 91 LEU A CA 1
ATOM 740 C C . LEU A 1 91 ? -1.089 -4.929 1.970 1.00 97.31 91 LEU A C 1
ATOM 742 O O . LEU A 1 91 ? -0.171 -5.595 1.515 1.00 97.31 91 LEU A O 1
ATOM 746 N N . MET A 1 92 ? -1.565 -3.860 1.338 1.00 97.75 92 MET A N 1
ATOM 747 C CA . MET A 1 92 ? -1.069 -3.421 0.037 1.00 97.75 92 MET A CA 1
ATOM 748 C C . MET A 1 92 ? 0.418 -3.059 0.076 1.00 97.75 92 MET A C 1
ATOM 750 O O . MET A 1 92 ? 1.155 -3.419 -0.838 1.00 97.75 92 MET A O 1
ATOM 754 N N . ALA A 1 93 ? 0.882 -2.390 1.136 1.00 96.44 93 ALA A N 1
ATOM 755 C CA . ALA A 1 93 ? 2.300 -2.090 1.315 1.00 96.44 93 ALA A CA 1
ATOM 756 C C . ALA A 1 93 ? 3.147 -3.362 1.482 1.00 96.44 93 ALA A C 1
ATOM 758 O O . ALA A 1 93 ? 4.201 -3.464 0.857 1.00 96.44 93 ALA A O 1
ATOM 759 N N . LEU A 1 94 ? 2.682 -4.331 2.279 1.00 95.50 94 LEU A N 1
ATOM 760 C CA . LEU A 1 94 ? 3.346 -5.626 2.452 1.00 95.50 94 LEU A CA 1
ATOM 761 C C . LEU A 1 94 ? 3.474 -6.360 1.112 1.00 95.50 94 LEU A C 1
ATOM 763 O O . LEU A 1 94 ? 4.573 -6.738 0.725 1.00 95.50 94 LEU A O 1
ATOM 767 N N . LEU A 1 95 ? 2.379 -6.466 0.357 1.00 96.50 95 LEU A N 1
ATOM 768 C CA . LEU A 1 95 ? 2.363 -7.159 -0.931 1.00 96.50 95 LEU A CA 1
ATOM 769 C C . LEU A 1 95 ? 3.209 -6.451 -2.002 1.00 96.50 95 LEU A C 1
ATOM 771 O O . LEU A 1 95 ? 3.835 -7.110 -2.829 1.00 96.50 95 LEU A O 1
ATOM 775 N N . LEU A 1 96 ? 3.272 -5.113 -1.987 1.00 96.06 96 LEU A N 1
ATOM 776 C CA . LEU A 1 96 ? 4.186 -4.349 -2.844 1.00 96.06 96 LEU A CA 1
ATOM 777 C C . LEU A 1 96 ? 5.649 -4.650 -2.509 1.00 96.06 96 LEU A C 1
ATOM 779 O O . LEU A 1 96 ? 6.454 -4.820 -3.425 1.00 96.06 96 LEU A O 1
ATOM 783 N N . LEU A 1 97 ? 5.992 -4.722 -1.218 1.00 94.44 97 LEU A N 1
ATOM 784 C CA . LEU A 1 97 ? 7.335 -5.095 -0.780 1.00 94.44 97 LEU A CA 1
ATOM 785 C C . LEU A 1 97 ? 7.659 -6.523 -1.210 1.00 94.44 97 LEU A C 1
ATOM 787 O O . LEU A 1 97 ? 8.713 -6.747 -1.776 1.00 94.44 97 LEU A O 1
ATOM 791 N N . GLU A 1 98 ? 6.746 -7.469 -1.036 1.00 93.75 98 GLU A N 1
ATOM 792 C CA . GLU A 1 98 ? 6.948 -8.871 -1.426 1.00 93.75 98 GLU A CA 1
ATOM 793 C C . GLU A 1 98 ? 6.855 -9.108 -2.943 1.00 93.75 98 GLU A C 1
ATOM 795 O O . GLU A 1 98 ? 7.179 -10.193 -3.416 1.00 93.75 98 GLU A O 1
ATOM 800 N N . LYS A 1 99 ? 6.490 -8.079 -3.723 1.00 94.88 99 LYS A N 1
ATOM 801 C CA . LYS A 1 99 ? 6.289 -8.130 -5.184 1.00 94.88 99 LYS A CA 1
ATOM 802 C C . LYS A 1 99 ? 5.162 -9.087 -5.610 1.00 94.88 99 LYS A C 1
ATOM 804 O O . LYS A 1 99 ? 5.132 -9.547 -6.749 1.00 94.88 99 LYS A O 1
ATOM 809 N N . GLU A 1 100 ? 4.200 -9.321 -4.725 1.00 96.06 100 GLU A N 1
ATOM 810 C CA . GLU A 1 100 ? 3.070 -10.239 -4.894 1.00 96.06 100 GLU A CA 1
ATOM 811 C C . GLU A 1 100 ? 1.915 -9.572 -5.667 1.00 96.06 100 GLU A C 1
ATOM 813 O O . GLU A 1 100 ? 0.852 -9.264 -5.119 1.00 96.06 100 GLU A O 1
ATOM 818 N N . VAL A 1 101 ? 2.125 -9.304 -6.960 1.00 96.38 101 VAL A N 1
ATOM 819 C CA . VAL A 1 101 ? 1.158 -8.571 -7.806 1.00 96.38 101 VAL A CA 1
ATOM 820 C C . VAL A 1 101 ? -0.198 -9.272 -7.934 1.00 96.38 101 VAL A C 1
ATOM 822 O O . VAL A 1 101 ? -1.224 -8.597 -8.009 1.00 96.38 101 VAL A O 1
ATOM 825 N N . ASP A 1 102 ? -0.222 -10.601 -7.870 1.00 96.38 102 ASP A N 1
ATOM 826 C CA . ASP A 1 102 ? -1.446 -11.411 -7.894 1.00 96.38 102 ASP A CA 1
ATOM 827 C C . ASP A 1 102 ? -2.311 -11.172 -6.660 1.00 96.38 102 ASP A C 1
ATOM 829 O O . ASP A 1 102 ? -3.520 -10.936 -6.742 1.00 96.38 102 ASP A O 1
ATOM 833 N N . LYS A 1 103 ? -1.672 -11.156 -5.488 1.00 97.19 103 LYS A N 1
ATOM 834 C CA . LYS A 1 103 ? -2.350 -10.875 -4.223 1.00 97.19 103 LYS A CA 1
ATOM 835 C C . LYS A 1 103 ? -2.835 -9.425 -4.165 1.00 97.19 103 LYS A C 1
ATOM 837 O O . LYS A 1 103 ? -3.885 -9.176 -3.571 1.00 97.19 103 LYS A O 1
ATOM 842 N N . ILE A 1 104 ? -2.107 -8.483 -4.779 1.00 97.69 104 ILE A N 1
ATOM 843 C CA . ILE A 1 104 ? -2.548 -7.084 -4.912 1.00 97.69 104 ILE A CA 1
ATOM 844 C C . ILE A 1 104 ? -3.819 -7.016 -5.758 1.00 97.69 104 ILE A C 1
ATOM 846 O O . ILE A 1 104 ? -4.801 -6.424 -5.314 1.00 97.69 104 ILE A O 1
ATOM 850 N N . ALA A 1 105 ? -3.821 -7.639 -6.942 1.00 96.56 105 ALA A N 1
ATOM 851 C CA . ALA A 1 105 ? -4.980 -7.661 -7.832 1.00 96.56 105 ALA A CA 1
ATOM 852 C C . ALA A 1 105 ? -6.213 -8.255 -7.129 1.00 96.56 105 ALA A C 1
ATOM 854 O O . ALA A 1 105 ? -7.283 -7.648 -7.146 1.00 96.56 105 ALA A O 1
ATOM 855 N N . ALA A 1 106 ? -6.040 -9.364 -6.402 1.00 96.12 106 ALA A N 1
ATOM 856 C CA . ALA A 1 106 ? -7.111 -9.996 -5.632 1.00 96.12 106 ALA A CA 1
ATOM 857 C C . ALA A 1 106 ? -7.664 -9.112 -4.492 1.00 96.12 106 ALA A C 1
ATOM 859 O O . ALA A 1 106 ? -8.857 -9.157 -4.193 1.00 96.12 106 ALA A O 1
ATOM 860 N N . ALA A 1 107 ? -6.820 -8.307 -3.838 1.00 96.88 107 ALA A N 1
ATOM 861 C CA . ALA A 1 107 ? -7.234 -7.418 -2.748 1.00 96.88 107 ALA A CA 1
ATOM 862 C C . ALA A 1 107 ? -7.758 -6.050 -3.233 1.00 96.88 107 ALA A C 1
ATOM 864 O O . ALA A 1 107 ? -8.363 -5.308 -2.450 1.00 96.88 107 ALA A O 1
ATOM 865 N N . LEU A 1 108 ? -7.531 -5.695 -4.503 1.00 96.44 108 LEU A N 1
ATOM 866 C CA . LEU A 1 108 ? -7.809 -4.366 -5.045 1.00 96.44 108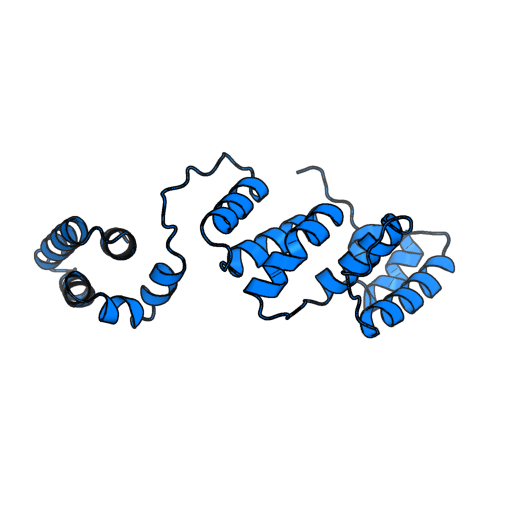 LEU A CA 1
ATOM 867 C C . LEU A 1 108 ? -9.287 -3.949 -4.955 1.00 96.44 108 LEU A C 1
ATOM 869 O O . LEU A 1 108 ? -9.524 -2.809 -4.549 1.00 96.44 108 LEU A O 1
ATOM 873 N N . PRO A 1 109 ? -10.285 -4.799 -5.277 1.00 95.62 109 PRO A N 1
ATOM 874 C CA . PRO A 1 109 ? -11.686 -4.383 -5.221 1.00 95.62 109 PRO A CA 1
ATOM 875 C C . PRO A 1 109 ? -12.095 -3.903 -3.825 1.00 95.62 109 PRO A C 1
ATOM 877 O O . PRO A 1 109 ? -12.666 -2.822 -3.677 1.00 95.62 109 PRO A O 1
ATOM 880 N N . GLY A 1 110 ? -11.716 -4.659 -2.791 1.00 96.31 110 GLY A N 1
ATOM 881 C CA . GLY A 1 110 ? -12.000 -4.302 -1.404 1.00 96.31 110 GLY A CA 1
ATOM 882 C C . GLY A 1 110 ? -11.228 -3.065 -0.934 1.00 96.31 110 GLY A C 1
ATOM 883 O O . GLY A 1 110 ? -11.785 -2.220 -0.232 1.00 96.31 110 GLY A O 1
ATOM 884 N N . TYR A 1 111 ? -9.976 -2.904 -1.378 1.00 97.31 111 TYR A N 1
ATOM 885 C CA . TYR A 1 111 ? -9.200 -1.686 -1.130 1.00 97.31 111 TYR A CA 1
ATOM 886 C C . TYR A 1 111 ? -9.883 -0.449 -1.723 1.00 97.31 111 TYR A C 1
ATOM 888 O O . TYR A 1 111 ? -10.028 0.560 -1.036 1.00 97.31 111 TYR A O 1
ATOM 896 N N . LEU A 1 112 ? -10.322 -0.516 -2.984 1.00 95.88 112 LEU A N 1
ATOM 897 C CA . LEU A 1 112 ? -10.985 0.601 -3.657 1.00 95.88 112 LEU A CA 1
ATOM 898 C C . LEU A 1 112 ? -12.310 0.952 -2.982 1.00 95.88 112 LEU A C 1
ATOM 900 O O . LEU A 1 112 ? -12.604 2.135 -2.815 1.00 95.88 112 LEU A O 1
ATOM 904 N N . GLU A 1 113 ? -13.082 -0.043 -2.548 1.00 96.06 113 GLU A N 1
ATOM 905 C CA . GLU A 1 113 ? -14.308 0.188 -1.782 1.00 96.06 113 GLU A CA 1
ATOM 906 C C . GLU A 1 113 ? -14.012 0.933 -0.468 1.00 96.06 113 GLU A C 1
ATOM 908 O O . GLU A 1 113 ? -14.608 1.979 -0.195 1.00 96.06 113 GLU A O 1
ATOM 913 N N . ALA A 1 114 ? -13.024 0.468 0.305 1.00 94.38 114 ALA A N 1
ATOM 914 C CA . ALA A 1 114 ? -12.620 1.107 1.558 1.00 94.38 114 ALA A CA 1
ATOM 915 C C . ALA A 1 114 ? -11.998 2.504 1.355 1.00 94.38 114 ALA A C 1
ATOM 917 O O . ALA A 1 114 ? -12.183 3.391 2.193 1.00 94.38 114 ALA A O 1
ATOM 918 N N . ASN A 1 115 ? -11.291 2.722 0.240 1.00 95.44 115 ASN A N 1
ATOM 919 C CA . ASN A 1 115 ? -10.581 3.965 -0.074 1.00 95.44 115 ASN A CA 1
ATOM 920 C C . ASN A 1 115 ? -11.354 4.915 -1.007 1.00 95.44 115 ASN A C 1
ATOM 922 O O . ASN A 1 115 ? -10.775 5.838 -1.582 1.00 95.44 115 ASN A O 1
ATOM 926 N N . LYS A 1 116 ? -12.664 4.704 -1.193 1.00 94.81 116 LYS A N 1
ATOM 927 C CA . LYS A 1 116 ? -13.532 5.563 -2.025 1.00 94.81 116 LYS A CA 1
ATOM 928 C C . LYS A 1 116 ? -13.029 5.721 -3.469 1.00 94.81 116 LYS A C 1
ATOM 930 O O . LYS A 1 116 ? -13.111 6.800 -4.053 1.00 94.81 116 LYS A O 1
ATOM 935 N N . GLY A 1 117 ? -12.476 4.649 -4.027 1.00 92.38 117 GLY A N 1
ATOM 936 C CA . GLY A 1 117 ? -11.947 4.593 -5.387 1.00 92.38 117 GLY A CA 1
ATOM 937 C C . GLY A 1 117 ? -10.594 5.282 -5.587 1.00 92.38 117 GLY A C 1
ATOM 938 O O . GLY A 1 117 ? -10.108 5.323 -6.714 1.00 92.38 117 GLY A O 1
ATOM 939 N N . MET A 1 118 ? -9.965 5.825 -4.538 1.00 92.88 118 MET A N 1
ATOM 940 C CA . MET A 1 118 ? -8.631 6.415 -4.659 1.00 92.88 118 MET A CA 1
ATOM 941 C C . MET A 1 118 ? -7.573 5.316 -4.816 1.00 92.88 118 MET A C 1
ATOM 943 O O . MET A 1 118 ? -7.452 4.437 -3.964 1.00 92.88 118 MET A O 1
ATOM 947 N N . LEU A 1 119 ? -6.776 5.396 -5.885 1.00 94.19 119 LEU A N 1
ATOM 948 C CA . LEU A 1 119 ? -5.698 4.452 -6.179 1.00 94.19 119 LEU A CA 1
ATOM 949 C C . LEU A 1 119 ? -4.328 5.156 -6.132 1.00 94.19 119 LEU A C 1
ATOM 951 O O . LEU A 1 119 ? -4.057 6.019 -6.970 1.00 94.19 119 LEU A O 1
ATOM 955 N N . PRO A 1 120 ? -3.455 4.818 -5.166 1.00 94.44 120 PRO A N 1
ATOM 956 C CA . PRO A 1 120 ? -2.067 5.269 -5.146 1.00 94.44 120 PRO A CA 1
ATOM 957 C C . PRO A 1 120 ? -1.292 4.867 -6.405 1.00 94.44 120 PRO A C 1
ATOM 959 O O . PRO A 1 120 ? -1.482 3.777 -6.941 1.00 94.44 120 PRO A O 1
ATOM 962 N N . SER A 1 121 ? -0.339 5.705 -6.823 1.00 94.12 121 SER A N 1
ATOM 963 C CA . SER A 1 121 ? 0.440 5.475 -8.048 1.00 94.12 121 SER A CA 1
ATOM 964 C C . SER A 1 121 ? 1.205 4.153 -8.041 1.00 94.12 121 SER A C 1
ATOM 966 O O . SER A 1 121 ? 1.248 3.485 -9.059 1.00 94.12 121 SER A O 1
ATOM 968 N N . LEU A 1 122 ? 1.772 3.743 -6.902 1.00 96.06 122 LEU A N 1
ATOM 969 C CA . LEU A 1 122 ? 2.503 2.474 -6.794 1.00 96.06 122 LEU A CA 1
ATOM 970 C C . LEU A 1 122 ? 1.609 1.253 -7.040 1.00 96.06 122 LEU A C 1
ATOM 972 O O . LEU A 1 122 ? 2.070 0.272 -7.616 1.00 96.06 122 LEU A O 1
ATOM 976 N N . LEU A 1 123 ? 0.338 1.322 -6.630 1.00 96.94 123 LEU A N 1
ATOM 977 C CA . LEU A 1 123 ? -0.633 0.264 -6.900 1.00 96.94 123 LEU A CA 1
ATOM 978 C C . LEU A 1 123 ? -1.081 0.293 -8.361 1.00 96.94 123 LEU A C 1
ATOM 980 O O . LEU A 1 123 ? -1.159 -0.748 -8.993 1.00 96.94 123 LEU A O 1
ATOM 984 N N . ASP A 1 124 ? -1.289 1.470 -8.946 1.00 96.75 124 ASP A N 1
ATOM 985 C CA . ASP A 1 124 ? -1.568 1.584 -10.384 1.00 96.75 124 ASP A CA 1
ATOM 986 C C . ASP A 1 124 ? -0.405 1.033 -11.245 1.00 96.75 124 ASP A C 1
ATOM 988 O O . ASP A 1 124 ? -0.615 0.297 -12.211 1.00 96.75 124 ASP A O 1
ATOM 992 N N . GLU A 1 125 ? 0.842 1.312 -10.849 1.00 97.38 125 GLU A N 1
ATOM 993 C CA . GLU A 1 125 ? 2.050 0.764 -11.476 1.00 97.38 125 GLU A CA 1
ATOM 994 C C . GLU A 1 125 ? 2.163 -0.765 -11.306 1.00 97.38 125 GLU A C 1
ATOM 996 O O . GLU A 1 125 ? 2.634 -1.432 -12.233 1.00 97.38 125 GLU A O 1
ATOM 1001 N N . SER A 1 126 ? 1.731 -1.340 -10.174 1.00 97.12 126 SER A N 1
ATOM 1002 C CA . SER A 1 126 ? 1.743 -2.795 -9.950 1.00 97.12 126 SER A CA 1
ATOM 1003 C C . SER A 1 126 ? 0.625 -3.525 -10.696 1.00 97.12 126 SER A C 1
ATOM 1005 O O . SER A 1 126 ? 0.867 -4.605 -11.233 1.00 97.12 126 SER A O 1
ATOM 1007 N N . ILE A 1 127 ? -0.554 -2.914 -10.840 1.00 96.62 127 ILE A N 1
ATOM 1008 C CA . ILE A 1 127 ? -1.635 -3.445 -11.680 1.00 96.62 127 ILE A CA 1
ATOM 1009 C C . ILE A 1 127 ? -1.209 -3.507 -13.147 1.00 96.62 127 ILE A C 1
ATOM 1011 O O . ILE A 1 127 ? -1.521 -4.475 -13.839 1.00 96.62 127 ILE A O 1
ATOM 1015 N N . LEU A 1 128 ? -0.425 -2.537 -13.628 1.00 96.19 128 LEU A N 1
ATOM 1016 C CA . LEU A 1 128 ? 0.161 -2.639 -14.965 1.00 96.19 128 LEU A CA 1
ATOM 1017 C C . LEU A 1 128 ? 1.070 -3.868 -15.105 1.00 96.19 128 LEU A C 1
ATOM 1019 O O . LEU A 1 128 ? 0.997 -4.562 -16.118 1.00 96.19 128 LEU A O 1
ATOM 1023 N N . VAL A 1 129 ? 1.894 -4.163 -14.094 1.00 96.06 129 VAL A N 1
ATOM 1024 C CA . VAL A 1 129 ? 2.729 -5.376 -14.088 1.00 96.06 129 VAL A CA 1
ATOM 1025 C C . VAL A 1 129 ? 1.856 -6.629 -14.120 1.00 96.06 129 VAL A C 1
ATOM 1027 O O . VAL A 1 129 ? 2.090 -7.484 -14.970 1.00 96.06 129 VAL A O 1
ATOM 1030 N N . TYR A 1 130 ? 0.820 -6.697 -13.279 1.00 96.38 130 TYR A N 1
ATOM 1031 C CA . TYR A 1 130 ? -0.135 -7.808 -13.252 1.00 96.38 130 TYR A CA 1
ATOM 1032 C C . TYR A 1 130 ? -0.766 -8.069 -14.630 1.00 96.38 130 TYR A C 1
ATOM 1034 O O . TYR A 1 130 ? -0.772 -9.201 -15.109 1.00 96.38 130 TYR A O 1
ATOM 1042 N N . LYS A 1 131 ? -1.219 -7.020 -15.330 1.00 94.88 131 LYS A N 1
ATOM 1043 C CA . LYS A 1 131 ? -1.799 -7.158 -16.679 1.00 94.88 131 LYS A CA 1
ATOM 1044 C C . LYS A 1 131 ? -0.795 -7.658 -17.717 1.00 94.88 131 LYS A C 1
ATOM 1046 O O . LYS A 1 131 ? -1.169 -8.373 -18.641 1.00 94.88 131 LYS A O 1
ATOM 1051 N N . ILE A 1 132 ? 0.474 -7.270 -17.594 1.00 92.62 132 ILE A N 1
ATOM 1052 C CA . ILE A 1 132 ? 1.534 -7.726 -18.503 1.00 92.62 132 ILE A CA 1
ATOM 1053 C C . ILE A 1 132 ? 1.854 -9.206 -18.259 1.00 92.62 132 ILE A C 1
ATOM 1055 O O . ILE A 1 132 ? 2.076 -9.939 -19.225 1.00 92.62 132 ILE A O 1
ATOM 1059 N N . THR A 1 133 ? 1.870 -9.648 -16.998 1.00 92.44 133 THR A N 1
ATOM 1060 C CA . THR A 1 133 ? 2.135 -11.049 -16.640 1.00 92.44 133 THR A CA 1
ATOM 1061 C C . THR A 1 133 ? 0.950 -11.971 -16.947 1.00 92.44 133 THR A C 1
ATOM 1063 O O . THR A 1 133 ? 1.182 -13.113 -17.326 1.00 92.44 133 THR A O 1
ATOM 1066 N N . HIS A 1 134 ? -0.285 -11.456 -16.916 1.00 93.12 134 HIS A N 1
ATOM 1067 C CA . HIS A 1 134 ? -1.536 -12.197 -17.166 1.00 93.12 134 HIS A CA 1
ATOM 1068 C C . HIS A 1 134 ? -2.211 -11.808 -18.488 1.00 93.12 134 HIS A C 1
ATOM 1070 O O . HIS A 1 134 ? -3.432 -11.780 -18.604 1.00 93.12 134 HIS A O 1
ATOM 1076 N N . ARG A 1 135 ? -1.427 -11.496 -19.526 1.00 87.50 135 ARG A N 1
ATOM 1077 C CA . ARG A 1 135 ? -1.936 -11.001 -20.825 1.00 87.50 135 ARG A CA 1
ATOM 1078 C C . ARG A 1 135 ? -2.936 -11.928 -21.540 1.00 87.50 135 ARG A C 1
ATOM 1080 O O . ARG A 1 135 ? -3.568 -11.500 -22.501 1.00 87.50 135 ARG A O 1
ATOM 1087 N N . GLU A 1 136 ? -2.979 -13.202 -21.157 1.00 85.88 136 GLU A N 1
ATOM 1088 C CA . GLU A 1 136 ? -3.846 -14.233 -21.745 1.00 85.88 136 GLU A CA 1
ATOM 1089 C C . GLU A 1 136 ? -5.188 -14.350 -21.003 1.00 85.88 136 GLU A C 1
ATOM 1091 O O . GLU A 1 136 ? -6.106 -15.005 -21.493 1.00 85.88 136 GLU A O 1
ATOM 1096 N N . GLU A 1 137 ? -5.317 -13.682 -19.856 1.00 88.50 137 GLU A N 1
ATOM 1097 C CA . GLU A 1 137 ? -6.511 -13.656 -19.018 1.00 88.50 137 GLU A CA 1
ATOM 1098 C C . GLU A 1 137 ? -7.333 -12.385 -19.261 1.00 88.50 137 GLU A C 1
ATOM 1100 O O . GLU A 1 137 ? -6.823 -11.341 -19.690 1.00 88.50 137 GLU A O 1
ATOM 1105 N N . ASP A 1 138 ? -8.631 -12.458 -18.964 1.00 85.75 138 ASP A N 1
ATOM 1106 C CA . ASP A 1 138 ? -9.485 -11.276 -18.975 1.00 85.75 138 ASP A CA 1
ATOM 1107 C C . ASP A 1 138 ? -9.181 -10.415 -17.744 1.00 85.75 138 ASP A C 1
ATOM 1109 O O . ASP A 1 138 ? -9.599 -10.709 -16.632 1.00 85.75 138 ASP A O 1
ATOM 1113 N N . THR A 1 139 ? -8.428 -9.339 -17.962 1.00 86.50 139 THR A N 1
ATOM 1114 C CA . THR A 1 139 ? -8.076 -8.344 -16.937 1.00 86.50 139 THR A CA 1
ATOM 1115 C C . THR A 1 139 ? -8.764 -7.001 -17.202 1.00 86.50 139 THR A C 1
ATOM 1117 O O . THR A 1 139 ? -8.237 -5.933 -16.862 1.00 86.50 139 THR A O 1
ATOM 1120 N N . SER A 1 140 ? -9.916 -7.019 -17.884 1.00 83.62 140 SER A N 1
ATOM 1121 C CA . SER A 1 140 ? -10.657 -5.812 -18.283 1.00 83.62 140 SER A CA 1
ATOM 1122 C C . SER A 1 140 ? -11.214 -5.015 -17.098 1.00 83.62 140 SER A C 1
ATOM 1124 O O . SER A 1 140 ? -11.325 -3.793 -17.183 1.00 83.62 140 SER A O 1
ATOM 1126 N N . GLU A 1 141 ? -11.474 -5.676 -15.972 1.00 84.25 141 GLU A N 1
ATOM 1127 C CA . GLU A 1 141 ? -11.866 -5.060 -14.697 1.00 84.25 141 GLU A CA 1
ATOM 1128 C C . GLU A 1 141 ? -10.788 -4.151 -14.085 1.00 84.25 141 GLU A C 1
ATOM 1130 O O . GLU A 1 141 ? -11.097 -3.208 -13.350 1.00 84.25 141 GLU A O 1
ATOM 1135 N N . PHE A 1 142 ? -9.520 -4.382 -14.431 1.00 88.31 142 PHE A N 1
ATOM 1136 C CA . PHE A 1 142 ? -8.390 -3.606 -13.944 1.00 88.31 142 PHE A CA 1
ATOM 1137 C C . PHE A 1 142 ? -8.058 -2.453 -14.892 1.00 88.31 142 PHE A C 1
ATOM 1139 O O . PHE A 1 142 ? -7.518 -2.635 -15.992 1.00 88.31 142 PHE A O 1
ATOM 1146 N N . ASN A 1 143 ? -8.332 -1.235 -14.433 1.00 89.19 143 ASN A N 1
ATOM 1147 C CA . ASN A 1 143 ? -7.984 -0.014 -15.147 1.00 89.19 143 ASN A CA 1
ATOM 1148 C C . ASN A 1 143 ? -6.613 0.491 -14.697 1.00 89.19 143 ASN A C 1
ATOM 1150 O O . ASN A 1 143 ? -6.397 0.702 -13.509 1.00 89.19 143 ASN A O 1
ATOM 1154 N N . VAL A 1 144 ? -5.718 0.720 -15.660 1.00 92.88 144 VAL A N 1
ATOM 1155 C CA . VAL A 1 144 ? -4.424 1.377 -15.434 1.00 92.88 144 VAL A CA 1
ATOM 1156 C C . VAL A 1 144 ? -4.523 2.812 -15.924 1.00 92.88 144 VAL A C 1
ATOM 1158 O O . VAL A 1 144 ? -5.036 3.059 -17.021 1.00 92.88 144 VAL A O 1
ATOM 1161 N N . SER A 1 145 ? -4.022 3.772 -15.149 1.00 94.44 145 SER A N 1
ATOM 1162 C CA . SER A 1 145 ? -4.090 5.169 -15.571 1.00 94.44 145 SER A CA 1
ATOM 1163 C C . SER A 1 145 ? -3.247 5.437 -16.835 1.00 94.44 145 SER A C 1
ATOM 1165 O O . SER A 1 145 ? -2.146 4.893 -16.995 1.00 94.44 145 SER A O 1
ATOM 1167 N N . PRO A 1 146 ? -3.684 6.355 -17.722 1.00 94.50 146 PRO A N 1
ATOM 1168 C CA . PRO A 1 146 ? -2.875 6.784 -18.866 1.00 94.50 146 PRO A CA 1
ATOM 1169 C C . PRO A 1 146 ? -1.507 7.354 -18.463 1.00 94.50 146 PRO A C 1
ATOM 1171 O O . PRO A 1 146 ? -0.544 7.279 -19.228 1.00 94.50 146 PRO A O 1
ATOM 1174 N N . ALA A 1 147 ? -1.410 7.925 -17.257 1.00 93.06 147 ALA A N 1
ATOM 1175 C CA . ALA A 1 147 ? -0.164 8.452 -16.716 1.00 93.06 147 ALA A CA 1
ATOM 1176 C C . ALA A 1 147 ? 0.845 7.332 -16.423 1.00 93.06 147 ALA A C 1
ATOM 1178 O O . ALA A 1 147 ? 2.015 7.469 -16.788 1.00 93.06 147 ALA A O 1
ATOM 1179 N N . SER A 1 148 ? 0.396 6.225 -15.826 1.00 94.88 148 SER A N 1
ATOM 1180 C CA . SER A 1 148 ? 1.241 5.056 -15.566 1.00 94.88 148 SER A CA 1
ATOM 1181 C C . SER A 1 148 ? 1.650 4.355 -16.854 1.00 94.88 148 SER A C 1
ATOM 1183 O O . SER A 1 148 ? 2.830 4.064 -17.015 1.00 94.88 148 SER A O 1
ATOM 1185 N N . LEU A 1 149 ? 0.745 4.199 -17.827 1.00 95.12 149 LEU A N 1
ATOM 1186 C CA . LEU A 1 149 ? 1.100 3.668 -19.153 1.00 95.12 149 LEU A CA 1
ATOM 1187 C C . LEU A 1 149 ? 2.208 4.498 -19.820 1.00 95.12 149 LEU A C 1
ATOM 1189 O O . LEU A 1 149 ? 3.253 3.969 -20.191 1.00 95.12 149 LEU A O 1
ATOM 1193 N N . LYS A 1 150 ? 2.039 5.824 -19.876 1.00 95.88 150 LYS A N 1
ATOM 1194 C CA . LYS A 1 150 ? 3.041 6.725 -20.462 1.00 95.88 150 LYS A CA 1
ATOM 1195 C C . LYS A 1 150 ? 4.383 6.672 -19.723 1.00 95.88 150 LYS A C 1
ATOM 1197 O O . LYS A 1 150 ? 5.438 6.706 -20.358 1.00 95.88 150 LYS A O 1
ATOM 1202 N N . ARG A 1 151 ? 4.362 6.621 -18.385 1.00 96.38 151 ARG A N 1
ATOM 1203 C CA . ARG A 1 151 ? 5.580 6.475 -17.568 1.00 96.38 151 ARG A CA 1
ATOM 1204 C C . ARG A 1 151 ? 6.260 5.132 -17.828 1.00 96.38 151 ARG A C 1
ATOM 1206 O O . ARG A 1 151 ? 7.485 5.098 -17.893 1.00 96.38 151 ARG A O 1
ATOM 1213 N N . PHE A 1 152 ? 5.492 4.060 -18.007 1.00 96.88 152 PHE A N 1
ATOM 1214 C CA . PHE A 1 152 ? 6.015 2.724 -18.274 1.00 96.88 152 PHE A CA 1
ATOM 1215 C C . PHE A 1 152 ? 6.671 2.623 -19.648 1.00 96.88 152 PHE A C 1
ATOM 1217 O O . PHE A 1 152 ? 7.772 2.085 -19.770 1.00 96.88 152 PHE A O 1
ATOM 1224 N N . ASP A 1 153 ? 6.053 3.200 -20.677 1.00 96.44 153 ASP A N 1
ATOM 1225 C CA . ASP A 1 153 ? 6.631 3.250 -22.022 1.00 96.44 153 ASP A CA 1
ATOM 1226 C C . ASP A 1 153 ? 7.970 4.000 -22.022 1.00 96.44 153 ASP A C 1
ATOM 1228 O O . ASP A 1 153 ? 8.960 3.531 -22.588 1.00 96.44 153 ASP A O 1
ATOM 1232 N N . ALA A 1 154 ? 8.040 5.137 -21.321 1.00 96.94 154 ALA A N 1
ATOM 1233 C CA . ALA A 1 154 ? 9.280 5.894 -21.175 1.00 96.94 154 ALA A CA 1
ATOM 1234 C C . ALA A 1 154 ? 10.347 5.116 -20.380 1.00 96.94 154 ALA A C 1
ATOM 1236 O O . ALA A 1 154 ? 11.512 5.077 -20.782 1.00 96.94 154 ALA A O 1
ATOM 1237 N N . TYR A 1 155 ? 9.950 4.457 -19.288 1.00 97.31 155 TYR A N 1
ATOM 1238 C CA . TYR A 1 155 ? 10.822 3.610 -18.474 1.00 97.31 155 TYR A CA 1
ATOM 1239 C C . TYR A 1 155 ? 11.417 2.449 -19.288 1.00 97.31 155 TYR A C 1
ATOM 1241 O O . TYR A 1 155 ? 12.636 2.280 -19.345 1.00 97.31 155 TYR A O 1
ATOM 1249 N N . THR A 1 156 ? 10.570 1.672 -19.968 1.00 95.56 156 THR A N 1
ATOM 1250 C CA . THR A 1 156 ? 10.998 0.506 -20.757 1.00 95.56 156 THR A CA 1
ATOM 1251 C C . THR A 1 156 ? 11.787 0.904 -22.004 1.00 95.56 156 THR A C 1
ATOM 1253 O O . THR A 1 156 ? 12.720 0.194 -22.385 1.00 95.56 156 THR A O 1
ATOM 1256 N N . GLY A 1 157 ? 11.475 2.052 -22.612 1.00 96.25 157 GLY A N 1
ATOM 1257 C CA . GLY A 1 157 ? 12.233 2.617 -23.727 1.00 96.25 157 GLY A CA 1
ATOM 1258 C C . GLY A 1 157 ? 13.680 2.950 -23.363 1.00 96.25 157 GLY A C 1
ATOM 1259 O O . GLY A 1 157 ? 14.574 2.710 -24.174 1.00 96.25 157 GLY A O 1
ATOM 1260 N N . ILE A 1 158 ? 13.930 3.448 -22.148 1.00 95.56 158 ILE A N 1
ATOM 1261 C CA . ILE A 1 158 ? 15.290 3.666 -21.631 1.00 95.56 158 ILE A CA 1
ATOM 1262 C C . ILE A 1 158 ? 15.930 2.327 -21.258 1.00 95.56 158 ILE A C 1
ATOM 1264 O O . ILE A 1 158 ? 17.036 2.045 -21.708 1.00 95.56 158 ILE A O 1
ATOM 1268 N N . LEU A 1 159 ? 15.228 1.472 -20.504 1.00 94.50 159 LEU A N 1
ATOM 1269 C CA . LEU A 1 159 ? 15.755 0.184 -20.033 1.00 94.50 159 LEU A CA 1
ATOM 1270 C C . LEU A 1 159 ? 16.309 -0.681 -21.179 1.00 94.50 159 LEU A C 1
ATOM 1272 O O . LEU A 1 159 ? 17.378 -1.266 -21.051 1.00 94.50 159 LEU A O 1
ATOM 1276 N N . ARG A 1 160 ? 15.626 -0.711 -22.330 1.00 94.50 160 ARG A N 1
ATOM 1277 C CA . ARG A 1 160 ? 16.034 -1.492 -23.514 1.00 94.50 160 ARG A CA 1
ATOM 1278 C C . ARG A 1 160 ? 17.316 -0.997 -24.196 1.00 94.50 160 ARG A C 1
ATOM 1280 O O . ARG A 1 160 ? 17.889 -1.739 -24.991 1.00 94.50 160 ARG A O 1
ATOM 1287 N N . GLN A 1 161 ? 17.763 0.230 -23.926 1.00 95.12 161 GLN A N 1
ATOM 1288 C CA . GLN A 1 161 ? 18.986 0.793 -24.519 1.00 95.12 161 GLN A CA 1
ATOM 1289 C C . GLN A 1 161 ? 20.258 0.293 -23.825 1.00 95.12 161 GLN A C 1
ATOM 1291 O O . GLN A 1 161 ? 21.342 0.364 -24.405 1.00 95.12 161 GLN A O 1
ATOM 1296 N N . TYR A 1 162 ? 20.134 -0.239 -22.609 1.00 93.25 162 TYR A N 1
ATOM 1297 C CA . TYR A 1 162 ? 21.261 -0.663 -21.788 1.00 93.25 162 TYR A CA 1
ATOM 1298 C C . TYR A 1 162 ? 21.286 -2.186 -21.664 1.00 93.25 162 TYR A C 1
ATOM 1300 O O . TYR A 1 162 ? 20.299 -2.816 -21.298 1.00 93.25 162 TYR A O 1
ATOM 1308 N N . ARG A 1 163 ? 22.441 -2.792 -21.967 1.00 89.25 163 ARG A N 1
ATOM 1309 C CA . ARG A 1 163 ? 22.682 -4.227 -21.724 1.00 89.25 163 ARG A CA 1
ATOM 1310 C C . ARG A 1 163 ? 23.18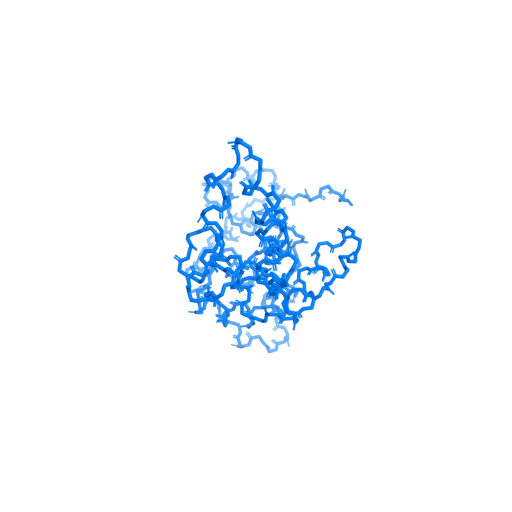0 -4.499 -20.305 1.00 89.25 163 ARG A C 1
ATOM 1312 O O . ARG A 1 163 ? 22.938 -5.577 -19.774 1.00 89.25 163 ARG A O 1
ATOM 1319 N N . ASP A 1 164 ? 23.888 -3.534 -19.723 1.00 91.75 164 ASP A N 1
ATOM 1320 C CA . ASP A 1 164 ? 24.396 -3.595 -18.354 1.00 91.75 164 ASP A CA 1
ATOM 1321 C C . ASP A 1 164 ? 23.328 -3.082 -17.376 1.00 91.75 164 ASP A C 1
ATOM 1323 O O . ASP A 1 164 ? 22.844 -1.954 -17.502 1.00 91.75 164 ASP A O 1
ATOM 1327 N N . GLN A 1 165 ? 22.966 -3.920 -16.401 1.00 88.94 165 GLN A N 1
ATOM 1328 C CA . GLN A 1 165 ? 21.929 -3.626 -15.409 1.00 88.94 165 GLN A CA 1
ATOM 1329 C C . GLN A 1 165 ? 22.331 -2.505 -14.439 1.00 88.94 165 GLN A C 1
ATOM 1331 O O . GLN A 1 165 ? 21.478 -1.725 -14.023 1.00 88.94 165 GLN A O 1
ATOM 1336 N N . ASN A 1 166 ? 23.616 -2.373 -14.099 1.00 91.06 166 ASN A N 1
ATOM 1337 C CA . ASN A 1 166 ? 24.091 -1.322 -13.199 1.00 91.06 166 ASN A CA 1
ATOM 1338 C C . ASN A 1 166 ? 24.049 0.047 -13.883 1.00 91.06 166 ASN A C 1
ATOM 1340 O O . ASN A 1 166 ? 23.646 1.036 -13.268 1.00 91.06 166 ASN A O 1
ATOM 1344 N N . GLU A 1 167 ? 24.427 0.106 -15.160 1.00 93.50 167 GLU A N 1
ATOM 1345 C CA . GLU A 1 167 ? 24.320 1.335 -15.954 1.00 93.50 167 GLU A CA 1
ATOM 1346 C C . GLU A 1 167 ? 22.853 1.716 -16.187 1.00 93.50 167 GLU A C 1
ATOM 1348 O O . GLU A 1 167 ? 22.482 2.875 -15.990 1.00 93.50 167 GLU A O 1
ATOM 1353 N N . ALA A 1 168 ? 21.988 0.739 -16.489 1.00 94.31 168 ALA A N 1
ATOM 1354 C CA . ALA A 1 168 ? 20.546 0.963 -16.575 1.00 94.31 168 ALA A CA 1
ATOM 1355 C C . ALA A 1 168 ? 19.975 1.532 -15.262 1.00 94.31 168 ALA A C 1
ATOM 1357 O O . ALA A 1 168 ? 19.251 2.530 -15.284 1.00 94.31 168 ALA A O 1
ATOM 1358 N N . ALA A 1 169 ? 20.336 0.946 -14.114 1.00 94.44 169 ALA A N 1
ATOM 1359 C CA . ALA A 1 169 ? 19.888 1.401 -12.801 1.00 94.44 169 ALA A CA 1
ATOM 1360 C C . ALA A 1 169 ? 20.328 2.845 -12.511 1.00 94.44 169 ALA A C 1
ATOM 1362 O O . ALA A 1 169 ? 19.512 3.660 -12.085 1.00 94.44 169 ALA A O 1
ATOM 1363 N N . ARG A 1 170 ? 21.592 3.193 -12.791 1.00 95.12 170 ARG A N 1
ATOM 1364 C CA . ARG A 1 170 ? 22.129 4.554 -12.601 1.00 95.12 170 ARG A CA 1
ATOM 1365 C C . ARG A 1 170 ? 21.370 5.600 -13.412 1.00 95.12 170 ARG A C 1
ATOM 1367 O O . ARG A 1 170 ? 21.093 6.680 -12.897 1.00 95.12 170 ARG A O 1
ATOM 1374 N N . VAL A 1 171 ? 21.027 5.278 -14.657 1.00 96.62 171 VAL A N 1
ATOM 1375 C CA . VAL A 1 171 ? 20.310 6.188 -15.562 1.00 96.62 171 VAL A CA 1
ATOM 1376 C C . VAL A 1 171 ? 18.835 6.317 -15.178 1.00 96.62 171 VAL A C 1
ATOM 1378 O O . VAL A 1 171 ? 18.274 7.409 -15.247 1.00 96.62 171 VAL A O 1
ATOM 1381 N N . LEU A 1 172 ? 18.201 5.226 -14.744 1.00 96.69 172 LEU A N 1
ATOM 1382 C CA . LEU A 1 172 ? 16.780 5.213 -14.390 1.00 96.69 172 LEU A CA 1
ATOM 1383 C C . LEU A 1 172 ? 16.495 5.786 -12.994 1.00 96.69 172 LEU A C 1
ATOM 1385 O O . LEU A 1 172 ? 15.423 6.358 -12.789 1.00 96.69 172 LEU A O 1
ATOM 1389 N N . TYR A 1 173 ? 17.425 5.664 -12.042 1.00 96.00 173 TYR A N 1
ATOM 1390 C CA . TYR A 1 173 ? 17.207 6.017 -10.634 1.00 96.00 173 TYR A CA 1
ATOM 1391 C C . TYR A 1 173 ? 16.719 7.460 -10.396 1.00 96.00 173 TYR A C 1
ATOM 1393 O O . TYR A 1 173 ? 15.742 7.623 -9.664 1.00 96.00 173 TYR A O 1
ATOM 1401 N N . PRO A 1 174 ? 17.289 8.515 -11.018 1.00 96.94 174 PRO A N 1
ATOM 1402 C CA . PRO A 1 174 ? 16.875 9.892 -10.737 1.00 96.94 174 PRO A CA 1
ATOM 1403 C C . PRO A 1 174 ? 15.402 10.184 -11.044 1.00 96.94 174 PRO A C 1
ATOM 1405 O O . PRO A 1 174 ? 14.805 11.060 -10.425 1.00 96.94 174 PRO A O 1
ATOM 1408 N N . THR A 1 175 ? 14.812 9.475 -12.010 1.00 96.50 175 THR A N 1
ATOM 1409 C CA . THR A 1 175 ? 13.431 9.713 -12.463 1.00 96.50 175 THR A CA 1
ATOM 1410 C C . THR A 1 175 ? 12.461 8.636 -11.987 1.00 96.50 175 THR A C 1
ATOM 1412 O O . THR A 1 175 ? 11.300 8.934 -11.703 1.00 96.50 175 THR A O 1
ATOM 1415 N N . TYR A 1 176 ? 12.925 7.391 -11.893 1.00 96.44 176 TYR A N 1
ATOM 1416 C CA . TYR A 1 176 ? 12.090 6.222 -11.626 1.00 96.44 176 TYR A CA 1
ATOM 1417 C C . TYR A 1 176 ? 12.481 5.474 -10.353 1.00 96.44 176 TYR A C 1
ATOM 1419 O O . TYR A 1 176 ? 11.883 4.449 -10.073 1.00 96.44 176 TYR A O 1
ATOM 1427 N N . GLY A 1 177 ? 13.425 5.965 -9.548 1.00 93.69 177 GLY A N 1
ATOM 1428 C CA . GLY A 1 177 ? 13.853 5.290 -8.315 1.00 93.69 177 GLY A CA 1
ATOM 1429 C C . GLY A 1 177 ? 12.729 5.053 -7.297 1.00 93.69 177 GLY A C 1
ATOM 1430 O O . GLY A 1 177 ? 12.835 4.153 -6.473 1.00 93.69 177 GLY A O 1
ATOM 1431 N N . SER A 1 178 ? 11.641 5.826 -7.375 1.00 93.75 178 SER A N 1
ATOM 1432 C CA . SER A 1 178 ? 10.432 5.654 -6.565 1.00 93.75 178 SER A CA 1
ATOM 1433 C C . SER A 1 178 ? 9.318 4.854 -7.249 1.00 93.75 178 SER A C 1
ATOM 1435 O O . SER A 1 178 ? 8.224 4.791 -6.697 1.00 93.75 178 SER A O 1
ATOM 1437 N N . SER A 1 179 ? 9.543 4.290 -8.441 1.00 96.62 179 SER A N 1
ATOM 1438 C CA . SER A 1 179 ? 8.537 3.480 -9.133 1.00 96.62 179 SER A CA 1
ATOM 1439 C C . SER A 1 179 ? 8.582 2.023 -8.689 1.00 96.62 179 SER A C 1
ATOM 1441 O O . SER A 1 179 ? 9.641 1.476 -8.355 1.00 96.62 179 SER A O 1
ATOM 1443 N N . PHE A 1 180 ? 7.432 1.358 -8.765 1.00 96.50 180 PHE A N 1
ATOM 1444 C CA . PHE A 1 180 ? 7.338 -0.072 -8.506 1.00 96.50 180 PHE A CA 1
ATOM 1445 C C . PHE A 1 180 ? 8.199 -0.881 -9.489 1.00 96.50 180 PHE A C 1
ATOM 1447 O O . PHE A 1 180 ? 8.831 -1.857 -9.102 1.00 96.50 180 PHE A O 1
ATOM 1454 N N . TRP A 1 181 ? 8.316 -0.448 -10.747 1.00 96.12 181 TRP A N 1
ATOM 1455 C CA . TRP A 1 181 ? 9.122 -1.152 -11.754 1.00 96.12 181 TRP A CA 1
ATOM 1456 C C . TRP A 1 181 ? 10.622 -1.085 -11.471 1.00 96.12 181 TRP A C 1
ATOM 1458 O O . TRP A 1 181 ? 11.334 -2.061 -11.697 1.00 96.12 181 TRP A O 1
ATOM 1468 N N . PHE A 1 182 ? 11.118 0.050 -10.965 1.00 96.00 182 PHE A N 1
ATOM 1469 C CA . PHE A 1 182 ? 12.517 0.156 -10.559 1.00 96.00 182 PHE A CA 1
ATOM 1470 C C . PHE A 1 182 ? 12.804 -0.761 -9.371 1.00 96.00 182 PHE A C 1
ATOM 1472 O O . PHE A 1 182 ? 13.786 -1.504 -9.392 1.00 96.00 182 PHE A O 1
ATOM 1479 N N . TYR A 1 183 ? 11.913 -0.758 -8.378 1.00 95.25 183 TYR A N 1
ATOM 1480 C CA . TYR A 1 183 ? 11.978 -1.683 -7.252 1.00 95.25 183 TYR A CA 1
ATOM 1481 C C . TYR A 1 183 ? 11.976 -3.151 -7.713 1.00 95.25 183 TYR A C 1
ATOM 1483 O O . TYR A 1 183 ? 12.823 -3.943 -7.295 1.00 95.25 183 TYR A O 1
ATOM 1491 N N . LEU A 1 184 ? 11.078 -3.498 -8.636 1.00 93.19 184 LEU A N 1
ATOM 1492 C CA . LEU A 1 184 ? 10.952 -4.838 -9.197 1.00 93.19 184 LEU A CA 1
ATOM 1493 C C . LEU A 1 184 ? 12.249 -5.302 -9.875 1.00 93.19 184 LEU A C 1
ATOM 1495 O O . LEU A 1 184 ? 12.707 -6.406 -9.578 1.00 93.19 184 LEU A O 1
ATOM 1499 N N . ASN A 1 185 ? 12.847 -4.453 -10.718 1.00 92.31 185 ASN A N 1
ATOM 1500 C CA . ASN A 1 185 ? 13.995 -4.801 -11.561 1.00 92.31 185 ASN A CA 1
ATOM 1501 C C . ASN A 1 185 ? 15.351 -4.760 -10.845 1.00 92.31 185 ASN A C 1
ATOM 1503 O O . ASN A 1 185 ? 16.235 -5.539 -11.194 1.00 92.31 185 ASN A O 1
ATOM 1507 N N . PHE A 1 186 ? 15.542 -3.859 -9.876 1.00 93.06 186 PHE A N 1
ATOM 1508 C CA . PHE A 1 186 ? 16.882 -3.564 -9.344 1.00 93.06 186 PHE A CA 1
ATOM 1509 C C . PHE A 1 186 ? 17.051 -3.811 -7.847 1.00 93.06 186 PHE A C 1
ATOM 1511 O O . PHE A 1 186 ? 18.183 -3.854 -7.367 1.00 93.06 186 PHE A O 1
ATOM 1518 N N . VAL A 1 187 ? 15.965 -3.988 -7.092 1.00 87.56 187 VAL A N 1
ATOM 1519 C CA . VAL A 1 187 ? 16.045 -4.235 -5.648 1.00 87.56 187 VAL A CA 1
ATOM 1520 C C . VAL A 1 187 ? 15.732 -5.697 -5.371 1.00 87.56 187 VAL A C 1
ATOM 1522 O O . VAL A 1 187 ? 14.647 -6.182 -5.680 1.00 87.56 187 VAL A O 1
ATOM 1525 N N . SER A 1 188 ? 16.686 -6.413 -4.782 1.00 75.19 188 SER A N 1
ATOM 1526 C CA . SER A 1 188 ? 16.460 -7.764 -4.260 1.00 75.19 188 SER A CA 1
ATOM 1527 C C . SER A 1 188 ? 16.090 -7.671 -2.787 1.00 75.19 188 SER A C 1
ATOM 1529 O O . SER A 1 188 ? 16.745 -6.946 -2.039 1.00 75.19 188 SER A O 1
ATOM 1531 N N . ILE A 1 189 ? 15.057 -8.397 -2.370 1.00 59.22 189 ILE A N 1
ATOM 1532 C CA . ILE A 1 189 ? 14.719 -8.542 -0.954 1.00 59.22 189 ILE A CA 1
ATOM 1533 C C . ILE A 1 189 ? 15.664 -9.621 -0.409 1.00 59.22 189 ILE A C 1
ATOM 1535 O O . ILE A 1 189 ? 15.652 -10.735 -0.936 1.00 59.22 189 ILE A O 1
ATOM 1539 N N . PRO A 1 190 ? 16.526 -9.332 0.580 1.00 51.12 190 PRO A N 1
ATOM 1540 C CA . PRO A 1 190 ? 17.199 -10.393 1.317 1.00 51.12 190 PRO A CA 1
ATOM 1541 C C . PRO A 1 190 ? 16.114 -11.246 1.977 1.00 51.12 190 PRO A C 1
ATOM 1543 O O . PRO A 1 190 ? 15.222 -10.666 2.590 1.00 51.12 190 PRO A O 1
ATOM 1546 N N . ASN A 1 191 ? 16.165 -12.574 1.833 1.00 40.06 191 ASN A N 1
ATOM 1547 C CA . ASN A 1 191 ? 15.184 -13.482 2.441 1.00 40.06 191 ASN A CA 1
ATOM 1548 C C . ASN A 1 191 ? 14.924 -13.077 3.908 1.00 40.06 191 ASN A C 1
ATOM 1550 O O . ASN A 1 191 ? 15.871 -13.056 4.701 1.00 40.06 191 ASN A O 1
ATOM 1554 N N . LEU A 1 192 ? 13.675 -12.695 4.209 1.00 39.44 192 LEU A N 1
ATOM 1555 C CA . LEU A 1 192 ? 13.176 -12.411 5.560 1.00 39.44 192 LEU A CA 1
ATOM 1556 C C . LEU A 1 192 ? 13.052 -13.705 6.371 1.00 39.44 192 LEU A C 1
ATOM 1558 O O . LEU A 1 192 ? 12.706 -14.747 5.766 1.00 39.44 192 LEU A O 1
#

Radius of gyration: 23.79 Å; chains: 1; bounding box: 47×30×70 Å

Secondary structure (DSSP, 8-state):
-HHHHHHHTT-HHHHHHHHHHHHHSTTTHHHHHHHGGGGT-HHHHHH-TTHHHHHHH--SS-----TT-HHHHHHHHHHH-TT-HHHHHHHHHHHHHHT-HHHHHHHHHHHHHHTTT---HHHHHHHHHHHHHTTTS--TT-PPPHHHHHHHHHHHHHHTT-SSHHHHHHHHHHHHTTSHHHHHHH-PPP--

Foldseek 3Di:
DQLLVCLLVVVLVSSLVVLVVLCPDPVRVVVSVVSVVSSPDVVVQCPDPPRVVSSVQDQPDDDDDPPPPLLVNLVVSCVRPLLPLVSLVVNLVVCLLVLVLVVLLVCVVSNCVNVVNDDDPQSLLSLVVVCVVPVVDPPVVRDRDPVSVVVVCVLVVLLVVDPDLVVSLVVCCVPPVVHSVSCVRPPDDDDD